Protein AF-A0A817D7S0-F1 (afdb_monomer_lite)

Secondary structure (DSSP, 8-state):
-HHHHHT-TTT--HHHHHHHHHHHHHHHTPPPPGGGTEEEEE-TTS-EEEEEPPHHHHHHHHHH-B-TTSSBTTHHHHHHHHHHHTS-SSTHHHHHHHHHHHHHHSTTS----HHHHHHHHHHHHHHHHHSTT-GGGS---HHHHHHHHHHHHHHHHHHHHHHHHHHHHHHHHHHHHHHHHHHHHHHHHHHHHHHHHHHT-

Sequence (201 aa):
MMIVARELPHLLSDDDLDQLNAEWRLYVNKTVPIEWYKHNSVGVNSQEIIKYHPVDYYWKYIFAMKNSSGGTKFLILSKLVKSILSLSHGNADVERGFSENASLVSDDRWSLTNTFINGILATKDAVKFYGSGKVHQVPICKGLLDSVKEAQSRYHADQEKMQRLLKEKEEAEAAAKLLKDKELLLIEKEQKLIDERSLTK

Structure (mmCIF, N/CA/C/O backbone):
data_AF-A0A817D7S0-F1
#
_entry.id   AF-A0A817D7S0-F1
#
loop_
_atom_site.group_PDB
_atom_site.id
_atom_site.type_symbol
_atom_site.label_atom_id
_atom_site.label_alt_id
_atom_site.label_comp_id
_atom_site.label_asym_id
_atom_site.label_entity_id
_atom_site.label_seq_id
_atom_site.pdbx_PDB_ins_code
_atom_site.Cartn_x
_atom_site.Cartn_y
_atom_site.Cartn_z
_atom_site.occupancy
_atom_site.B_iso_or_equiv
_atom_site.auth_seq_id
_atom_site.auth_comp_id
_atom_site.auth_asym_id
_atom_site.auth_atom_id
_atom_site.pdbx_PDB_model_num
ATOM 1 N N . MET A 1 1 ? 25.289 -3.227 -1.839 1.00 71.06 1 MET A N 1
ATOM 2 C CA . MET A 1 1 ? 24.181 -4.143 -2.188 1.00 71.06 1 MET A CA 1
ATOM 3 C C . MET A 1 1 ? 24.031 -5.271 -1.178 1.00 71.06 1 MET A C 1
ATOM 5 O O . MET A 1 1 ? 22.989 -5.323 -0.552 1.00 71.06 1 MET A O 1
ATOM 9 N N . MET A 1 2 ? 25.049 -6.115 -0.969 1.00 78.62 2 MET A N 1
ATOM 10 C CA . MET A 1 2 ? 24.957 -7.257 -0.040 1.00 78.62 2 MET A CA 1
ATOM 11 C C . MET A 1 2 ? 24.619 -6.874 1.408 1.00 78.62 2 MET A C 1
ATOM 13 O O . MET A 1 2 ? 23.874 -7.591 2.057 1.00 78.62 2 MET A O 1
ATOM 17 N N . ILE A 1 3 ? 25.117 -5.728 1.891 1.00 78.88 3 ILE A N 1
ATOM 18 C CA . ILE A 1 3 ? 24.765 -5.198 3.221 1.00 78.88 3 ILE A CA 1
ATOM 19 C C . ILE A 1 3 ? 23.255 -4.924 3.291 1.00 78.88 3 ILE A C 1
ATOM 21 O O . ILE A 1 3 ? 22.570 -5.509 4.110 1.00 78.88 3 ILE A O 1
ATOM 25 N N . VAL A 1 4 ? 22.719 -4.138 2.351 1.00 78.31 4 VAL A N 1
ATOM 26 C CA . VAL A 1 4 ? 21.277 -3.821 2.277 1.00 78.31 4 VAL A CA 1
ATOM 27 C C . VAL A 1 4 ? 20.410 -5.076 2.119 1.00 78.31 4 VAL A C 1
ATOM 29 O O . VAL A 1 4 ? 19.328 -5.147 2.683 1.00 78.31 4 VAL A O 1
ATOM 32 N N . ALA A 1 5 ? 20.882 -6.074 1.369 1.00 77.69 5 ALA A N 1
ATOM 33 C CA . ALA A 1 5 ? 20.174 -7.340 1.194 1.00 77.69 5 ALA A CA 1
ATOM 34 C C . ALA A 1 5 ? 20.068 -8.145 2.502 1.00 77.69 5 ALA A C 1
ATOM 36 O O . ALA A 1 5 ? 19.019 -8.720 2.771 1.00 77.69 5 ALA A O 1
ATOM 37 N N . ARG A 1 6 ? 21.125 -8.146 3.327 1.00 80.25 6 ARG A N 1
ATOM 38 C CA . ARG A 1 6 ? 21.146 -8.818 4.639 1.00 80.25 6 ARG A CA 1
ATOM 39 C C . ARG A 1 6 ? 20.242 -8.149 5.671 1.00 80.25 6 ARG A C 1
ATOM 41 O O . ARG A 1 6 ? 19.678 -8.839 6.508 1.00 80.25 6 ARG A O 1
ATOM 48 N N . GLU A 1 7 ? 20.054 -6.837 5.564 1.00 82.94 7 GLU A N 1
ATOM 49 C CA . GLU A 1 7 ? 19.109 -6.085 6.404 1.00 82.94 7 GLU A CA 1
ATOM 50 C C . GLU A 1 7 ? 17.632 -6.341 6.033 1.00 82.94 7 GLU A C 1
ATOM 52 O O . GLU A 1 7 ? 16.726 -5.832 6.690 1.00 82.94 7 GLU A O 1
ATOM 57 N N . LEU A 1 8 ? 17.358 -7.135 4.988 1.00 79.62 8 LEU A N 1
ATOM 58 C CA . LEU A 1 8 ? 16.009 -7.494 4.537 1.00 79.62 8 LEU A CA 1
ATOM 59 C C . LEU A 1 8 ? 15.795 -9.024 4.545 1.00 79.62 8 LEU A C 1
ATOM 61 O O . LEU A 1 8 ? 15.474 -9.605 3.502 1.00 79.62 8 LEU A O 1
ATOM 65 N N . PRO A 1 9 ? 15.905 -9.697 5.709 1.00 75.12 9 PRO A N 1
ATOM 66 C CA . PRO A 1 9 ? 15.852 -11.162 5.807 1.00 75.12 9 PRO A CA 1
ATOM 67 C C . PRO A 1 9 ? 14.481 -11.748 5.438 1.00 75.12 9 PRO A C 1
ATOM 69 O O . PRO A 1 9 ? 14.369 -12.899 5.035 1.00 75.12 9 PRO A O 1
ATOM 72 N N . HIS A 1 10 ? 13.413 -10.950 5.526 1.00 79.25 10 HIS A N 1
ATOM 73 C CA . HIS A 1 10 ? 12.075 -11.360 5.086 1.00 79.25 10 HIS A CA 1
ATOM 74 C C . HIS A 1 10 ? 11.924 -11.380 3.558 1.00 79.25 10 HIS A C 1
ATOM 76 O O . HIS A 1 10 ? 10.970 -11.956 3.034 1.00 79.25 10 HIS A O 1
ATOM 82 N N . LEU A 1 11 ? 12.833 -10.721 2.836 1.00 77.44 11 LEU A N 1
ATOM 83 C CA . LEU A 1 11 ? 12.773 -10.590 1.386 1.00 77.44 11 LEU A CA 1
ATOM 84 C C . LEU A 1 11 ? 13.676 -11.603 0.674 1.00 77.44 11 LEU A C 1
ATOM 86 O O . LEU A 1 11 ? 13.328 -12.034 -0.429 1.00 77.44 11 LEU A O 1
ATOM 90 N N . LEU A 1 12 ? 14.816 -11.957 1.268 1.00 83.62 12 LEU A N 1
ATOM 91 C CA . LEU A 1 12 ? 15.859 -12.780 0.658 1.00 83.62 12 LEU A CA 1
ATOM 92 C C . LEU A 1 12 ? 16.332 -13.845 1.650 1.00 83.62 12 LEU A C 1
ATOM 94 O O . LEU A 1 12 ? 16.664 -13.520 2.786 1.00 83.62 12 LEU A O 1
ATOM 98 N N . SER A 1 13 ? 16.363 -15.099 1.203 1.00 82.50 13 SER A N 1
ATOM 99 C CA . SER A 1 13 ? 16.992 -16.206 1.928 1.00 82.50 13 SER A CA 1
ATOM 100 C C . SER A 1 13 ? 18.517 -16.189 1.768 1.00 82.50 13 SER A C 1
ATOM 102 O O . SER A 1 13 ? 19.041 -15.494 0.897 1.00 82.50 13 SER A O 1
ATOM 104 N N . ASP A 1 14 ? 19.239 -16.972 2.574 1.00 78.25 14 ASP A N 1
ATOM 105 C CA . ASP A 1 14 ? 20.701 -17.080 2.450 1.00 78.25 14 ASP A CA 1
ATOM 106 C C . ASP A 1 14 ? 21.130 -17.617 1.071 1.00 78.25 14 ASP A C 1
ATOM 108 O O . ASP A 1 14 ? 22.078 -17.096 0.483 1.00 78.25 14 ASP A O 1
ATOM 112 N N . ASP A 1 15 ? 20.373 -18.555 0.492 1.00 79.94 15 ASP A N 1
ATOM 113 C CA . ASP A 1 15 ? 20.601 -19.052 -0.874 1.00 79.94 15 ASP A CA 1
ATOM 114 C C . ASP A 1 15 ? 20.396 -17.946 -1.932 1.00 79.94 15 ASP A C 1
ATOM 116 O O . ASP A 1 15 ? 21.123 -17.866 -2.929 1.00 79.94 15 ASP A O 1
ATOM 120 N N . ASP A 1 16 ? 19.451 -17.026 -1.698 1.00 85.56 16 ASP A N 1
ATOM 121 C CA . ASP A 1 16 ? 19.224 -15.878 -2.583 1.00 85.56 16 ASP A CA 1
ATOM 122 C C . ASP A 1 16 ? 20.398 -14.884 -2.548 1.00 85.56 16 ASP A C 1
ATOM 124 O O . ASP A 1 16 ? 20.626 -14.169 -3.528 1.00 85.56 16 ASP A O 1
ATOM 128 N N . LEU A 1 17 ? 21.160 -14.810 -1.449 1.00 84.94 17 LEU A N 1
ATOM 129 C CA . LEU A 1 17 ? 22.289 -13.883 -1.312 1.00 84.94 17 LEU A CA 1
ATOM 130 C C . LEU A 1 17 ? 23.451 -14.255 -2.241 1.00 84.94 17 LEU A C 1
ATOM 132 O O . LEU A 1 17 ? 24.052 -13.367 -2.859 1.00 84.94 17 LEU A O 1
ATOM 136 N N . ASP A 1 18 ? 23.748 -15.543 -2.390 1.00 85.94 18 ASP A N 1
ATOM 137 C CA . ASP A 1 18 ? 24.795 -16.010 -3.302 1.00 85.94 18 ASP A CA 1
ATOM 138 C C . ASP A 1 18 ? 24.409 -15.758 -4.761 1.00 85.94 18 ASP A C 1
ATOM 140 O O . ASP A 1 18 ? 25.205 -15.219 -5.546 1.00 85.94 18 ASP A O 1
ATOM 144 N N . GLN A 1 19 ? 23.151 -16.041 -5.110 1.00 87.94 19 GLN A N 1
ATOM 145 C CA . GLN A 1 19 ? 22.618 -15.731 -6.432 1.00 87.94 19 GLN A CA 1
ATOM 146 C C . GLN A 1 19 ? 22.608 -14.218 -6.701 1.00 87.94 19 GLN A C 1
ATOM 148 O O . GLN A 1 19 ? 23.000 -13.784 -7.787 1.00 87.94 19 GLN A O 1
ATOM 153 N N . LEU A 1 20 ? 22.234 -13.394 -5.718 1.00 89.94 20 LEU A N 1
ATOM 154 C CA . LEU A 1 20 ? 22.271 -11.936 -5.826 1.00 89.94 20 LEU A CA 1
ATOM 155 C C . LEU A 1 20 ? 23.689 -11.427 -6.093 1.00 89.94 20 LEU A C 1
ATOM 157 O O . LEU A 1 20 ? 23.873 -10.531 -6.914 1.00 89.94 20 LEU A O 1
ATOM 161 N N . ASN A 1 21 ? 24.698 -11.984 -5.425 1.00 89.25 21 ASN A N 1
ATOM 162 C CA . ASN A 1 21 ? 26.090 -11.586 -5.621 1.00 89.25 21 ASN A CA 1
ATOM 163 C C . ASN A 1 21 ? 26.566 -11.902 -7.051 1.00 89.25 21 ASN A C 1
ATOM 165 O O . ASN A 1 21 ? 27.221 -11.073 -7.692 1.00 89.25 21 ASN A O 1
ATOM 169 N N . ALA A 1 22 ? 26.189 -13.065 -7.589 1.00 88.75 22 ALA A N 1
ATOM 170 C CA . ALA A 1 22 ? 26.461 -13.427 -8.978 1.00 88.75 22 ALA A CA 1
ATOM 171 C C . ALA A 1 22 ? 25.741 -12.491 -9.968 1.00 88.75 22 ALA A C 1
ATOM 173 O O . ALA A 1 22 ? 26.371 -11.939 -10.876 1.00 88.75 22 ALA A O 1
ATOM 174 N N . GLU A 1 23 ? 24.442 -12.250 -9.765 1.00 90.94 23 GLU A N 1
ATOM 175 C CA . GLU A 1 23 ? 23.640 -11.329 -10.576 1.00 90.94 23 GLU A CA 1
ATOM 176 C C . GLU A 1 23 ? 24.197 -9.898 -10.536 1.00 90.94 23 GLU A C 1
ATOM 178 O O . GLU A 1 23 ? 24.291 -9.240 -11.574 1.00 90.94 23 GLU A O 1
ATOM 183 N N . TRP A 1 24 ? 24.633 -9.425 -9.367 1.00 90.38 24 TRP A N 1
ATOM 184 C CA . TRP A 1 24 ? 25.224 -8.101 -9.192 1.00 90.38 24 TRP A CA 1
ATOM 185 C C . TRP A 1 24 ? 26.520 -7.939 -9.982 1.00 90.38 24 TRP A C 1
ATOM 187 O O . TRP A 1 24 ? 26.688 -6.947 -10.687 1.00 90.38 24 TRP A O 1
ATOM 197 N N . ARG A 1 25 ? 27.420 -8.927 -9.937 1.00 89.94 25 ARG A N 1
ATOM 198 C CA . ARG A 1 25 ? 28.662 -8.904 -10.730 1.00 89.94 25 ARG A CA 1
ATOM 199 C C . ARG A 1 25 ? 28.374 -8.866 -12.229 1.00 89.94 25 ARG A C 1
ATOM 201 O O . ARG A 1 25 ? 29.030 -8.132 -12.964 1.00 89.94 25 ARG A O 1
ATOM 208 N N . LEU A 1 26 ? 27.376 -9.624 -12.683 1.00 89.75 26 LEU A N 1
ATOM 209 C CA . LEU A 1 26 ? 26.934 -9.596 -14.079 1.00 89.75 26 LEU A CA 1
ATOM 210 C C . LEU A 1 26 ? 26.328 -8.244 -14.464 1.00 89.75 26 LEU A C 1
ATOM 212 O O . LEU A 1 26 ? 26.516 -7.798 -15.593 1.00 89.75 26 LEU A O 1
ATOM 216 N N . TYR A 1 27 ? 25.603 -7.602 -13.552 1.00 89.69 27 TYR A N 1
ATOM 217 C CA . TYR A 1 27 ? 25.028 -6.280 -13.761 1.00 89.69 27 TYR A CA 1
ATOM 218 C C . TYR A 1 27 ? 26.100 -5.181 -13.815 1.00 89.69 27 TYR A C 1
ATOM 220 O O . TYR A 1 27 ? 26.071 -4.369 -14.731 1.00 89.69 27 TYR A O 1
ATOM 228 N N . VAL A 1 28 ? 27.076 -5.176 -12.900 1.00 88.50 28 VAL A N 1
ATOM 229 C CA . VAL A 1 28 ? 28.152 -4.163 -12.854 1.00 88.50 28 VAL A CA 1
ATOM 230 C C . VAL A 1 28 ? 28.990 -4.160 -14.132 1.00 88.50 28 VAL A C 1
ATOM 232 O O . VAL A 1 28 ? 29.385 -3.103 -14.610 1.00 88.50 28 VAL A O 1
ATOM 235 N N . ASN A 1 29 ? 29.214 -5.333 -14.721 1.00 85.75 29 ASN A N 1
ATOM 236 C CA . ASN A 1 29 ? 29.966 -5.462 -15.968 1.00 85.75 29 ASN A CA 1
ATOM 237 C C . ASN A 1 29 ? 29.143 -5.132 -17.226 1.00 85.75 29 ASN A C 1
ATOM 239 O O . ASN A 1 29 ? 29.634 -5.303 -18.342 1.00 85.75 29 ASN A O 1
ATOM 243 N N . LYS A 1 30 ? 27.886 -4.688 -17.092 1.00 85.25 30 LYS A N 1
ATOM 244 C CA . LYS A 1 30 ? 27.082 -4.275 -18.243 1.00 85.25 30 LYS A CA 1
ATOM 245 C C . LYS A 1 30 ? 27.334 -2.825 -18.609 1.00 85.25 30 LYS A C 1
ATOM 247 O O . LYS A 1 30 ? 27.191 -1.918 -17.798 1.00 85.25 30 LYS A O 1
ATOM 252 N N . THR A 1 31 ? 27.550 -2.610 -19.899 1.00 85.88 31 THR A N 1
ATOM 253 C CA . THR A 1 31 ? 27.419 -1.289 -20.503 1.00 85.88 31 THR A CA 1
ATOM 254 C C . THR A 1 31 ? 25.945 -0.901 -20.547 1.00 85.88 31 THR A C 1
ATOM 256 O O . THR A 1 31 ? 25.121 -1.605 -21.136 1.00 85.88 31 THR A O 1
ATOM 259 N N . VAL A 1 32 ? 25.619 0.217 -19.907 1.00 83.81 32 VAL A N 1
ATOM 260 C CA . VAL A 1 32 ? 24.275 0.794 -19.904 1.00 83.81 32 VAL A CA 1
ATOM 261 C C . VAL A 1 32 ? 24.126 1.729 -21.109 1.00 83.81 32 VAL A C 1
ATOM 263 O O . VAL A 1 32 ? 24.915 2.667 -21.233 1.00 83.81 32 VAL A O 1
ATOM 266 N N . PRO A 1 33 ? 23.130 1.519 -21.989 1.00 88.50 33 PRO A N 1
ATOM 267 C CA . PRO A 1 33 ? 22.843 2.451 -23.075 1.00 88.50 33 PRO A CA 1
ATOM 268 C C . PRO A 1 33 ? 22.435 3.834 -22.553 1.00 88.50 33 PRO A C 1
ATOM 270 O O . PRO A 1 33 ? 21.622 3.938 -21.634 1.00 88.50 33 PRO A O 1
ATOM 273 N N . ILE A 1 34 ? 22.962 4.893 -23.175 1.00 86.00 34 ILE A N 1
ATOM 274 C CA . ILE A 1 34 ? 22.703 6.292 -22.784 1.00 86.00 34 ILE A CA 1
ATOM 275 C C . ILE A 1 34 ? 21.202 6.624 -22.845 1.00 86.00 34 ILE A C 1
ATOM 277 O O . ILE A 1 34 ? 20.669 7.259 -21.935 1.00 86.00 34 ILE A O 1
ATOM 281 N N . GLU A 1 35 ? 20.508 6.091 -23.851 1.00 87.12 35 GLU A N 1
ATOM 282 C CA . GLU A 1 35 ? 19.065 6.266 -24.084 1.00 87.12 35 GLU A CA 1
ATOM 283 C C . GLU A 1 35 ? 18.173 5.753 -22.941 1.00 87.12 35 GLU A C 1
ATOM 285 O O . GLU A 1 35 ? 16.985 6.059 -22.876 1.00 87.12 35 GLU A O 1
ATOM 290 N N . TRP A 1 36 ? 18.700 4.929 -22.030 1.00 87.25 36 TRP A N 1
ATOM 291 C CA . TRP A 1 36 ? 17.894 4.391 -20.929 1.00 87.25 36 TRP A CA 1
ATOM 292 C C . TRP A 1 36 ? 17.731 5.368 -19.774 1.00 87.25 36 TRP A C 1
ATOM 294 O O . TRP A 1 36 ? 16.836 5.191 -18.950 1.00 87.25 36 TRP A O 1
ATOM 304 N N . TYR A 1 37 ? 18.593 6.379 -19.694 1.00 85.94 37 TYR A N 1
ATOM 305 C CA . TYR A 1 37 ? 18.597 7.333 -18.589 1.00 85.94 37 TYR A CA 1
ATOM 306 C C . TYR A 1 37 ? 18.678 8.791 -19.041 1.00 85.94 37 TYR A C 1
ATOM 308 O O . TYR A 1 37 ? 18.456 9.672 -18.214 1.00 85.94 37 TYR A O 1
ATOM 316 N N . LYS A 1 38 ? 18.941 9.068 -20.323 1.00 90.19 38 LYS A N 1
ATOM 317 C CA . LYS A 1 38 ? 18.946 10.413 -20.907 1.00 90.19 38 LYS A CA 1
ATOM 318 C C . LYS A 1 38 ? 18.091 10.455 -22.165 1.00 90.19 38 LYS A C 1
ATOM 320 O O . LYS A 1 38 ? 18.108 9.513 -22.945 1.00 90.19 38 LYS A O 1
ATOM 325 N N . HIS A 1 39 ? 17.407 11.574 -22.367 1.00 86.75 39 HIS A N 1
ATOM 326 C CA . HIS A 1 39 ? 16.744 11.895 -23.622 1.00 86.75 39 HIS A CA 1
ATOM 327 C C . HIS A 1 39 ? 16.866 13.387 -23.934 1.00 86.75 39 HIS A C 1
ATOM 329 O O . HIS A 1 39 ? 16.906 14.233 -23.033 1.00 86.75 39 HIS A O 1
ATOM 335 N N . ASN A 1 40 ? 16.889 13.712 -25.223 1.00 86.12 40 ASN A N 1
ATOM 336 C CA . ASN A 1 40 ? 16.861 15.097 -25.670 1.00 86.12 40 ASN A CA 1
ATOM 337 C C . ASN A 1 40 ? 15.423 15.624 -25.614 1.00 86.12 40 ASN A C 1
ATOM 339 O O . ASN A 1 40 ? 14.455 14.914 -25.901 1.00 86.12 40 ASN A O 1
ATOM 343 N N . SER A 1 41 ? 15.273 16.879 -25.210 1.00 80.00 41 SER A N 1
ATOM 344 C CA . SER A 1 41 ? 14.003 17.597 -25.221 1.00 80.00 41 SER A CA 1
ATOM 345 C C . SER A 1 41 ? 14.202 18.986 -25.809 1.00 80.00 41 SER A C 1
ATOM 347 O O . SER A 1 41 ? 15.252 19.592 -25.616 1.00 80.00 41 SER A O 1
ATOM 349 N N . VAL A 1 42 ? 13.207 19.490 -26.533 1.00 79.38 42 VAL A N 1
ATOM 350 C CA . VAL A 1 42 ? 13.284 20.818 -27.150 1.00 79.38 42 VAL A CA 1
ATOM 351 C C . VAL A 1 42 ? 12.741 21.850 -26.164 1.00 79.38 42 VAL A C 1
ATOM 353 O O . VAL A 1 42 ? 11.604 21.743 -25.701 1.00 79.38 42 VAL A O 1
ATOM 356 N N . GLY A 1 43 ? 13.577 22.821 -25.799 1.00 76.06 43 GLY A N 1
ATOM 357 C CA . GLY A 1 43 ? 13.191 23.963 -24.977 1.00 76.06 43 GLY A CA 1
ATOM 358 C C . GLY A 1 43 ? 12.385 25.006 -25.754 1.00 76.06 43 GLY A C 1
ATOM 359 O O . GLY A 1 43 ? 12.295 24.964 -26.977 1.00 76.06 43 GLY A O 1
ATOM 360 N N . VAL A 1 44 ? 11.850 25.996 -25.035 1.00 75.19 44 VAL A N 1
ATOM 361 C CA . VAL A 1 44 ? 11.005 27.078 -25.588 1.00 75.19 44 VAL A CA 1
ATOM 362 C C . VAL A 1 44 ? 11.694 27.858 -26.725 1.00 75.19 44 VAL A C 1
ATOM 364 O O . VAL A 1 44 ? 11.020 28.359 -27.616 1.00 75.19 44 VAL A O 1
ATOM 367 N N . ASN A 1 45 ? 13.033 27.884 -26.748 1.00 77.75 45 ASN A N 1
ATOM 368 C CA . ASN A 1 45 ? 13.843 28.584 -27.755 1.00 77.75 45 ASN A CA 1
ATOM 369 C C . ASN A 1 45 ? 14.498 27.642 -28.786 1.00 77.75 45 ASN A C 1
ATOM 371 O O . ASN A 1 45 ? 15.565 27.960 -29.308 1.00 77.75 45 ASN A O 1
ATOM 375 N N . SER A 1 46 ? 13.938 26.451 -29.023 1.00 76.81 46 SER A N 1
ATOM 376 C CA . SER A 1 46 ? 14.531 25.418 -29.896 1.00 76.81 46 SER A CA 1
ATOM 377 C C . SER A 1 46 ? 15.933 24.948 -29.477 1.00 76.81 46 SER A C 1
ATOM 379 O O . SER A 1 46 ? 16.657 24.350 -30.268 1.00 76.81 46 SER A O 1
ATOM 381 N N . GLN A 1 47 ? 16.325 25.199 -28.226 1.00 79.00 47 GLN A N 1
ATOM 382 C CA . GLN A 1 47 ? 17.559 24.674 -27.648 1.00 79.00 47 GLN A CA 1
ATOM 383 C C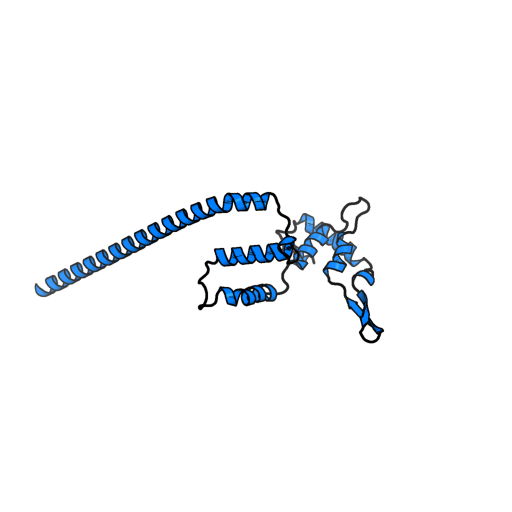 . GLN A 1 47 ? 17.352 23.225 -27.208 1.00 79.00 47 GLN A C 1
ATOM 385 O O . GLN A 1 47 ? 16.343 22.906 -26.572 1.00 79.00 47 GLN A O 1
ATOM 390 N N . GLU A 1 48 ? 18.315 22.359 -27.515 1.00 78.31 48 GLU A N 1
ATOM 391 C CA . GLU A 1 48 ? 18.334 20.997 -26.991 1.00 78.31 48 GLU A CA 1
ATOM 392 C C . GLU A 1 48 ? 18.657 21.018 -25.494 1.00 78.31 48 GLU A C 1
ATOM 394 O O . GLU A 1 48 ? 19.723 21.454 -25.061 1.00 78.31 48 GLU A O 1
ATOM 399 N N . ILE A 1 49 ? 17.711 20.540 -24.693 1.00 84.56 49 ILE A N 1
ATOM 400 C CA . ILE A 1 49 ? 17.845 20.363 -23.252 1.00 84.56 49 ILE A CA 1
ATOM 401 C C . ILE A 1 49 ? 17.923 18.866 -22.977 1.00 84.56 49 ILE A C 1
ATOM 403 O O . ILE A 1 49 ? 16.984 18.119 -23.275 1.00 84.56 49 ILE A O 1
ATOM 407 N N . ILE A 1 50 ? 19.020 18.437 -22.356 1.00 85.94 50 ILE A N 1
ATOM 408 C CA . ILE A 1 50 ? 19.184 17.063 -21.881 1.00 85.94 50 ILE A CA 1
ATOM 409 C C . ILE A 1 50 ? 18.297 16.872 -20.652 1.00 85.94 50 ILE A C 1
ATOM 411 O O . ILE A 1 50 ? 18.456 17.562 -19.642 1.00 85.94 50 ILE A O 1
ATOM 415 N N . LYS A 1 51 ? 17.383 15.908 -20.723 1.00 88.62 51 LYS A N 1
ATOM 416 C CA . LYS A 1 51 ? 16.564 15.467 -19.594 1.00 88.62 51 LYS A CA 1
ATOM 417 C C . LYS A 1 51 ? 16.895 14.032 -19.227 1.00 88.62 51 LYS A C 1
ATOM 419 O O . LYS A 1 51 ? 17.380 13.256 -20.048 1.00 88.62 51 LYS A O 1
ATOM 424 N N . TYR A 1 52 ? 16.642 13.698 -17.968 1.00 89.44 52 TYR A N 1
ATOM 425 C CA . TYR A 1 52 ? 16.857 12.360 -17.442 1.00 89.44 52 TYR A CA 1
ATOM 426 C C . TYR A 1 52 ? 15.531 11.630 -17.322 1.00 89.44 52 TYR A C 1
ATOM 428 O O . TYR A 1 52 ? 14.522 12.217 -16.923 1.00 89.44 52 TYR A O 1
ATOM 436 N N . HIS A 1 53 ? 15.546 10.345 -17.653 1.00 88.25 53 HIS A N 1
ATOM 437 C CA . HIS A 1 53 ? 14.394 9.504 -17.390 1.00 88.25 53 HIS A CA 1
ATOM 438 C C . HIS A 1 53 ? 14.249 9.232 -15.885 1.00 88.25 53 HIS A C 1
ATOM 440 O O . HIS A 1 53 ? 15.255 9.148 -15.172 1.00 88.25 53 HIS A O 1
ATOM 446 N N . PRO A 1 54 ? 13.009 9.055 -15.401 1.00 87.31 54 PRO A N 1
ATOM 447 C CA . PRO A 1 54 ? 12.746 8.499 -14.081 1.00 87.31 54 PRO A CA 1
ATOM 448 C C . PRO A 1 54 ? 13.506 7.184 -13.837 1.00 87.31 54 PRO A C 1
ATOM 450 O O . PRO A 1 54 ? 13.741 6.399 -14.759 1.00 87.31 54 PRO A O 1
ATOM 453 N N . VAL A 1 55 ? 13.905 6.933 -12.587 1.00 88.44 55 VAL A N 1
ATOM 454 C CA . VAL A 1 55 ? 14.749 5.776 -12.225 1.00 88.44 55 VAL A CA 1
ATOM 455 C C . VAL A 1 55 ? 14.085 4.429 -12.549 1.00 88.44 55 VAL A C 1
ATOM 457 O O . VAL A 1 55 ? 14.756 3.477 -12.946 1.00 88.44 55 VAL A O 1
ATOM 460 N N . ASP A 1 56 ? 12.762 4.351 -12.448 1.00 87.31 56 ASP A N 1
ATOM 461 C CA . ASP A 1 56 ? 11.947 3.186 -12.796 1.00 87.31 56 ASP A CA 1
ATOM 462 C C . ASP A 1 56 ? 11.960 2.886 -14.301 1.00 87.31 56 ASP A C 1
ATOM 464 O O . ASP A 1 56 ? 11.958 1.716 -14.693 1.00 87.31 56 ASP A O 1
ATOM 468 N N . TYR A 1 57 ? 12.063 3.912 -15.151 1.00 89.25 57 TYR A N 1
ATOM 469 C CA . TYR A 1 57 ? 12.189 3.743 -16.599 1.00 89.25 57 TYR A CA 1
ATOM 470 C C . TYR A 1 57 ? 13.478 3.003 -16.972 1.00 89.25 57 TYR A C 1
ATOM 472 O O . TYR A 1 57 ? 13.445 2.074 -17.778 1.00 89.25 57 TYR A O 1
ATOM 480 N N . TYR A 1 58 ? 14.597 3.354 -16.337 1.00 90.38 58 TYR A N 1
ATOM 481 C CA . TYR A 1 58 ? 15.864 2.642 -16.502 1.00 90.38 58 TYR A CA 1
ATOM 482 C C . TYR A 1 58 ? 15.739 1.173 -16.064 1.00 90.38 58 TYR A C 1
ATOM 484 O O . TYR A 1 58 ? 16.051 0.246 -16.820 1.00 90.38 58 TYR A O 1
ATOM 492 N N . TRP A 1 59 ? 15.229 0.943 -14.851 1.00 91.19 59 TRP A N 1
ATOM 493 C CA . TRP A 1 59 ? 15.137 -0.400 -14.279 1.00 91.19 59 TRP A CA 1
ATOM 494 C C . TRP A 1 59 ? 14.144 -1.306 -15.004 1.00 91.19 59 TRP A C 1
ATOM 496 O O . TRP A 1 59 ? 14.360 -2.517 -15.049 1.00 91.19 59 TRP A O 1
ATOM 506 N N . LYS A 1 60 ? 13.119 -0.748 -15.658 1.00 90.94 60 LYS A N 1
ATOM 507 C CA . LYS A 1 60 ? 12.200 -1.492 -16.530 1.00 90.94 60 LYS A CA 1
ATOM 508 C C . LYS A 1 60 ? 12.945 -2.331 -17.571 1.00 90.94 60 LYS A C 1
ATOM 510 O O . LYS A 1 60 ? 12.592 -3.493 -17.771 1.00 90.94 60 LYS A O 1
ATOM 515 N N . TYR A 1 61 ? 13.983 -1.784 -18.205 1.00 90.38 61 TYR A N 1
ATOM 516 C CA . TYR A 1 61 ? 14.767 -2.514 -19.208 1.00 90.38 61 TYR A CA 1
ATOM 517 C C . TYR A 1 61 ? 15.578 -3.651 -18.591 1.00 90.38 61 TYR A C 1
ATOM 519 O O . TYR A 1 61 ? 15.631 -4.747 -19.148 1.00 90.38 61 TYR A O 1
ATOM 527 N N . ILE A 1 62 ? 16.160 -3.419 -17.414 1.00 89.88 62 ILE A N 1
ATOM 528 C CA . ILE A 1 62 ? 16.903 -4.440 -16.668 1.00 89.88 62 ILE A CA 1
ATOM 529 C C . ILE A 1 62 ? 15.970 -5.578 -16.234 1.00 89.88 62 ILE A C 1
ATOM 531 O O . ILE A 1 62 ? 16.307 -6.748 -16.416 1.00 89.88 62 ILE A O 1
ATOM 535 N N . PHE A 1 63 ? 14.774 -5.250 -15.738 1.00 90.88 63 PHE A N 1
ATOM 536 C CA . PHE A 1 63 ? 13.768 -6.224 -15.304 1.00 90.88 63 PHE A CA 1
ATOM 537 C C . PHE A 1 63 ? 13.223 -7.071 -16.459 1.00 90.88 63 PHE A C 1
ATOM 539 O O . PHE A 1 63 ? 12.861 -8.230 -16.256 1.00 90.88 63 PHE A O 1
ATOM 546 N N . ALA A 1 64 ? 13.161 -6.509 -17.667 1.00 90.44 64 ALA A N 1
ATOM 547 C CA . ALA A 1 64 ? 12.674 -7.203 -18.854 1.00 90.44 64 ALA A CA 1
ATOM 548 C C . ALA A 1 64 ? 13.707 -8.161 -19.475 1.00 90.44 64 ALA A C 1
ATOM 550 O O . ALA A 1 64 ? 13.345 -8.978 -20.323 1.00 90.44 64 ALA A O 1
ATOM 551 N N . MET A 1 65 ? 14.982 -8.093 -19.071 1.00 89.31 65 MET A N 1
ATOM 552 C CA . MET A 1 65 ? 16.027 -8.927 -19.662 1.00 89.31 65 MET A CA 1
ATOM 553 C C . MET A 1 65 ? 15.787 -10.412 -19.420 1.00 89.31 65 MET A C 1
ATOM 555 O O . MET A 1 65 ? 15.526 -10.851 -18.296 1.00 89.31 65 MET A O 1
ATOM 559 N N . LYS A 1 66 ? 15.983 -11.198 -20.478 1.00 91.19 66 LYS A N 1
ATOM 560 C CA . LYS A 1 66 ? 15.912 -12.655 -20.431 1.00 91.19 66 LYS A CA 1
ATOM 561 C C . LYS A 1 66 ? 17.298 -13.293 -20.501 1.00 91.19 66 LYS A C 1
ATOM 563 O O . LYS A 1 66 ? 18.234 -12.727 -21.071 1.00 91.19 66 LYS A O 1
ATOM 568 N N . ASN A 1 67 ? 17.446 -14.439 -19.849 1.00 87.38 67 ASN A N 1
ATOM 569 C CA . ASN A 1 67 ? 18.601 -15.315 -19.997 1.00 87.38 67 ASN A CA 1
ATOM 570 C C . ASN A 1 67 ? 18.440 -16.190 -21.254 1.00 87.38 67 ASN A C 1
ATOM 572 O O . ASN A 1 67 ? 17.399 -16.166 -21.911 1.00 87.38 67 ASN A O 1
ATOM 576 N N . SER A 1 68 ? 19.469 -16.972 -21.581 1.00 85.00 68 SER A N 1
ATOM 577 C CA . SER A 1 68 ? 19.463 -17.867 -22.746 1.00 85.00 68 SER A CA 1
ATOM 578 C C . SER A 1 68 ? 18.343 -18.917 -22.706 1.00 85.00 68 SER A C 1
ATOM 580 O O . SER A 1 68 ? 17.963 -19.440 -23.745 1.00 85.00 68 SER A O 1
ATOM 582 N N . SER A 1 69 ? 17.792 -19.191 -21.522 1.00 83.38 69 SER A N 1
ATOM 583 C CA . SER A 1 69 ? 16.695 -20.137 -21.293 1.00 83.38 69 SER A CA 1
ATOM 584 C C . SER A 1 69 ? 15.307 -19.473 -21.285 1.00 83.38 69 SER A C 1
ATOM 586 O O . SER A 1 69 ? 14.323 -20.126 -20.956 1.00 83.38 69 SER A O 1
ATOM 588 N N . GLY A 1 70 ? 15.200 -18.170 -21.584 1.00 82.19 70 GLY A N 1
ATOM 589 C CA . GLY A 1 70 ? 13.935 -17.417 -21.580 1.00 82.19 70 GLY A CA 1
ATOM 590 C C . GLY A 1 70 ? 13.432 -16.966 -20.197 1.00 82.19 70 GLY A C 1
ATOM 591 O O . GLY A 1 70 ? 12.435 -16.244 -20.101 1.00 82.19 70 GLY A O 1
ATOM 592 N N . GLY A 1 71 ? 14.130 -17.328 -19.118 1.00 85.44 71 GLY A N 1
ATOM 593 C CA . GLY A 1 71 ? 13.872 -16.860 -17.754 1.00 85.44 71 GLY A CA 1
ATOM 594 C C . GLY A 1 71 ? 14.370 -15.432 -17.519 1.00 85.44 71 GLY A C 1
ATOM 595 O O . GLY A 1 71 ? 15.167 -14.905 -18.291 1.00 85.44 71 GLY A O 1
ATOM 596 N N . THR A 1 72 ? 13.902 -14.770 -16.460 1.00 88.19 72 THR A N 1
ATOM 597 C CA . THR A 1 72 ? 14.372 -13.418 -16.098 1.00 88.19 72 THR A CA 1
ATOM 598 C C . THR A 1 72 ? 15.853 -13.455 -15.721 1.00 88.19 72 THR A C 1
ATOM 600 O O . THR A 1 72 ? 16.254 -14.236 -14.865 1.00 88.19 72 THR A O 1
ATOM 603 N N . LYS A 1 73 ? 16.672 -12.613 -16.361 1.00 88.62 73 LYS A N 1
ATOM 604 C CA . LYS A 1 73 ? 18.138 -12.629 -16.220 1.00 88.62 73 LYS A CA 1
ATOM 605 C C . LYS A 1 73 ? 18.632 -12.185 -14.842 1.00 88.62 73 LYS A C 1
ATOM 607 O O . LYS A 1 73 ? 19.677 -12.644 -14.402 1.00 88.62 73 LYS A O 1
ATOM 612 N N . PHE A 1 74 ? 17.899 -11.273 -14.214 1.00 91.12 74 PHE A N 1
ATOM 613 C CA . PHE A 1 74 ? 18.239 -10.653 -12.935 1.00 91.12 74 PHE A CA 1
ATOM 614 C C . PHE A 1 74 ? 17.077 -10.833 -11.965 1.00 91.12 74 PHE A C 1
ATOM 616 O O . PHE A 1 74 ? 16.369 -9.874 -11.667 1.00 91.12 74 PHE A O 1
ATOM 623 N N . LEU A 1 75 ? 16.774 -12.068 -11.577 1.00 90.19 75 LEU A N 1
ATOM 624 C CA . LEU A 1 75 ? 15.558 -12.362 -10.824 1.00 90.19 75 LEU A CA 1
ATOM 625 C C . LEU A 1 75 ? 15.626 -11.769 -9.413 1.00 90.19 75 LEU A C 1
ATOM 627 O O . LEU A 1 75 ? 14.748 -10.992 -9.021 1.00 90.19 75 LEU A O 1
ATOM 631 N N . ILE A 1 76 ? 16.684 -12.109 -8.679 1.00 91.12 76 ILE A N 1
ATOM 632 C CA . ILE A 1 76 ? 16.851 -11.727 -7.275 1.00 91.12 76 ILE A CA 1
ATOM 633 C C . ILE A 1 76 ? 17.183 -10.241 -7.170 1.00 91.12 76 ILE A C 1
ATOM 635 O O . ILE A 1 76 ? 16.590 -9.514 -6.369 1.00 91.12 76 ILE A O 1
ATOM 639 N N . LEU A 1 77 ? 18.042 -9.750 -8.062 1.00 90.38 77 LEU A N 1
ATOM 640 C CA . LEU A 1 77 ? 18.364 -8.335 -8.175 1.00 90.38 77 LEU A CA 1
ATOM 641 C C . LEU A 1 77 ? 17.114 -7.493 -8.469 1.00 90.38 77 LEU A C 1
ATOM 643 O O . LEU A 1 77 ? 16.916 -6.454 -7.841 1.00 90.38 77 LEU A O 1
ATOM 647 N N . SER A 1 78 ? 16.230 -7.948 -9.366 1.00 90.88 78 SER A N 1
ATOM 648 C CA . SER A 1 78 ? 14.976 -7.232 -9.645 1.00 90.88 78 SER A CA 1
ATOM 649 C C . SER A 1 78 ? 14.069 -7.162 -8.422 1.00 90.88 78 SER A C 1
ATOM 651 O O . SER A 1 78 ? 13.454 -6.125 -8.179 1.00 90.88 78 SER A O 1
ATOM 653 N N . LYS A 1 79 ? 13.970 -8.249 -7.648 1.00 89.62 79 LYS A N 1
ATOM 654 C CA . LYS A 1 79 ? 13.165 -8.300 -6.419 1.00 89.62 79 LYS A CA 1
ATOM 655 C C . LYS A 1 79 ? 13.685 -7.305 -5.380 1.00 89.62 79 LYS A C 1
ATOM 657 O O . LYS A 1 79 ? 12.900 -6.525 -4.837 1.00 89.62 79 LYS A O 1
ATOM 662 N N . LEU A 1 80 ? 14.999 -7.283 -5.159 1.00 89.62 80 LEU A N 1
ATOM 663 C CA . LEU A 1 80 ? 15.636 -6.363 -4.219 1.00 89.62 80 LEU A CA 1
ATOM 664 C C . LEU A 1 80 ? 15.437 -4.904 -4.638 1.00 89.62 80 LEU A C 1
ATOM 666 O O . LEU A 1 80 ? 14.979 -4.090 -3.842 1.00 89.62 80 LEU A O 1
ATOM 670 N N . VAL A 1 81 ? 15.729 -4.570 -5.896 1.00 90.06 81 VAL A N 1
ATOM 671 C CA . VAL A 1 81 ? 15.641 -3.188 -6.384 1.00 90.06 81 VAL A CA 1
ATOM 672 C C . VAL A 1 81 ? 14.207 -2.673 -6.363 1.00 90.06 81 VAL A C 1
ATOM 674 O O . VAL A 1 81 ? 13.989 -1.549 -5.926 1.00 90.06 81 VAL A O 1
ATOM 677 N N . LYS A 1 82 ? 13.217 -3.477 -6.772 1.00 89.81 82 LYS A N 1
ATOM 678 C CA . LYS A 1 82 ? 11.799 -3.087 -6.667 1.00 89.81 82 LYS A CA 1
ATOM 679 C C . LYS A 1 82 ? 11.404 -2.777 -5.229 1.00 89.81 82 LYS A C 1
ATOM 681 O O . LYS A 1 82 ? 10.707 -1.799 -4.998 1.00 89.81 82 LYS A O 1
ATOM 686 N N . SER A 1 83 ? 11.883 -3.580 -4.283 1.00 87.31 83 SER A N 1
ATOM 687 C CA . SER A 1 83 ? 11.594 -3.382 -2.864 1.00 87.31 83 SER A CA 1
ATOM 688 C C . SER A 1 83 ? 12.229 -2.090 -2.353 1.00 87.31 83 SER A C 1
ATOM 690 O O . SER A 1 83 ? 11.544 -1.278 -1.744 1.00 87.31 83 SER A O 1
ATOM 692 N N . ILE A 1 84 ? 13.495 -1.835 -2.693 1.00 87.25 84 ILE A N 1
ATOM 693 C CA . ILE A 1 84 ? 14.188 -0.592 -2.324 1.00 87.25 84 ILE A CA 1
ATOM 694 C C . ILE A 1 84 ? 13.501 0.634 -2.941 1.00 87.25 84 ILE A C 1
ATOM 696 O O . ILE A 1 84 ? 13.275 1.610 -2.240 1.00 87.25 84 ILE A O 1
ATOM 700 N N . LEU A 1 85 ? 13.138 0.587 -4.226 1.00 85.75 85 LEU A N 1
ATOM 701 C CA . LEU A 1 85 ? 12.461 1.698 -4.911 1.00 85.75 85 LEU A CA 1
ATOM 702 C C . LEU A 1 85 ? 11.013 1.907 -4.442 1.00 85.75 85 LEU A C 1
ATOM 704 O O . LEU A 1 85 ? 10.440 2.957 -4.710 1.00 85.75 85 LEU A O 1
ATOM 708 N N . SER A 1 86 ? 10.418 0.921 -3.766 1.00 83.31 86 SER A N 1
ATOM 709 C CA . SER A 1 86 ? 9.107 1.062 -3.126 1.00 83.31 86 SER A CA 1
ATOM 710 C C . SER A 1 86 ? 9.174 1.658 -1.718 1.00 83.31 86 SER A C 1
ATOM 712 O O . SER A 1 86 ? 8.135 2.001 -1.158 1.00 83.31 86 SER A O 1
ATOM 714 N N . LEU A 1 87 ? 10.373 1.789 -1.138 1.00 81.44 87 LEU A N 1
ATOM 715 C CA . LEU A 1 87 ? 10.538 2.471 0.139 1.00 81.44 87 LEU A CA 1
ATOM 716 C C . LEU A 1 87 ? 10.347 3.972 -0.071 1.00 81.44 87 LEU A C 1
ATOM 718 O O . LEU A 1 87 ? 10.996 4.577 -0.923 1.00 81.44 87 LEU A O 1
ATOM 722 N N . SER A 1 88 ? 9.474 4.574 0.735 1.00 73.00 88 SER A N 1
ATOM 723 C CA . SER A 1 88 ? 9.294 6.023 0.729 1.00 73.00 88 SER A CA 1
ATOM 724 C C . SER A 1 88 ? 10.619 6.715 1.057 1.00 73.00 88 SER A C 1
ATOM 726 O O . SER A 1 88 ? 11.249 6.413 2.071 1.00 73.00 88 SER A O 1
ATOM 728 N N . HIS A 1 89 ? 11.039 7.663 0.217 1.00 70.94 89 HIS A N 1
ATOM 729 C CA . HIS A 1 89 ? 12.285 8.416 0.402 1.00 70.94 89 HIS A CA 1
ATOM 730 C C . HIS A 1 89 ? 12.200 9.481 1.515 1.00 70.94 89 HIS A C 1
ATOM 732 O O . HIS A 1 89 ? 13.181 10.176 1.778 1.00 70.94 89 HIS A O 1
ATOM 738 N N . GLY A 1 90 ? 11.054 9.603 2.190 1.00 68.94 90 GLY A N 1
ATOM 739 C CA . GLY A 1 90 ? 10.862 10.460 3.356 1.00 68.94 90 GLY A CA 1
ATOM 740 C C . GLY A 1 90 ? 9.423 10.430 3.872 1.00 68.94 90 GLY A C 1
ATOM 741 O O . GLY A 1 90 ? 8.551 9.780 3.299 1.00 68.94 90 GLY A O 1
ATOM 742 N N . ASN A 1 91 ? 9.156 11.172 4.945 1.00 71.12 91 ASN A N 1
ATOM 743 C CA . ASN A 1 91 ? 7.802 11.294 5.493 1.00 71.12 91 ASN A CA 1
ATOM 744 C C . ASN A 1 91 ? 6.921 12.273 4.706 1.00 71.12 91 ASN A C 1
ATOM 746 O O . ASN A 1 91 ? 5.734 12.355 4.985 1.00 71.12 91 ASN A O 1
ATOM 750 N N . ALA A 1 92 ? 7.463 12.980 3.710 1.00 72.56 92 ALA A N 1
ATOM 751 C CA . ALA A 1 92 ? 6.757 14.035 2.983 1.00 72.56 92 ALA A CA 1
ATOM 752 C C . ALA A 1 92 ? 5.436 13.571 2.342 1.00 72.56 92 ALA A C 1
ATOM 754 O O . ALA A 1 92 ? 4.458 14.313 2.360 1.00 72.56 92 ALA A O 1
ATOM 755 N N . ASP A 1 93 ? 5.370 12.345 1.815 1.00 66.38 93 ASP A N 1
ATOM 756 C CA . ASP A 1 93 ? 4.125 11.803 1.254 1.00 66.38 93 ASP A CA 1
ATOM 757 C C . ASP A 1 93 ? 3.077 11.515 2.343 1.00 66.38 93 ASP A C 1
ATOM 759 O O . ASP A 1 93 ? 1.887 11.773 2.154 1.00 66.38 93 ASP A O 1
ATOM 763 N N . VAL A 1 94 ? 3.522 11.050 3.514 1.00 68.12 94 VAL A N 1
ATOM 764 C CA . VAL A 1 94 ? 2.666 10.827 4.689 1.00 68.12 94 VAL A CA 1
ATOM 765 C C . VAL A 1 94 ? 2.194 12.167 5.266 1.00 68.12 94 VAL A C 1
ATOM 767 O O . VAL A 1 94 ? 1.009 12.347 5.537 1.00 68.12 94 VAL A O 1
ATOM 770 N N . GLU A 1 95 ? 3.096 13.140 5.379 1.00 73.44 95 GLU A N 1
ATOM 771 C CA . GLU A 1 95 ? 2.816 14.504 5.836 1.00 73.44 95 GLU A CA 1
ATOM 772 C C . GLU A 1 95 ? 1.876 15.246 4.885 1.00 73.44 95 GLU A C 1
ATOM 774 O O . GLU A 1 95 ? 0.973 15.954 5.331 1.00 73.44 95 GLU A O 1
ATOM 779 N N . ARG A 1 96 ? 2.008 15.031 3.572 1.00 74.19 96 ARG A N 1
ATOM 780 C CA . ARG A 1 96 ? 1.045 15.521 2.585 1.00 74.19 96 ARG A CA 1
ATOM 781 C C . ARG A 1 96 ? -0.337 14.915 2.819 1.00 74.19 96 ARG A C 1
ATOM 783 O O . ARG A 1 96 ? -1.321 15.649 2.791 1.00 74.19 96 ARG A O 1
ATOM 790 N N . GLY A 1 97 ? -0.412 13.614 3.106 1.00 68.56 97 GLY A N 1
ATOM 791 C CA . GLY A 1 97 ? -1.653 12.951 3.510 1.00 68.56 97 GLY A CA 1
ATOM 792 C C . GLY A 1 97 ? -2.271 13.583 4.762 1.00 68.56 97 GLY A C 1
ATOM 793 O O . GLY A 1 97 ? -3.468 13.860 4.785 1.00 68.56 97 GLY A O 1
ATOM 794 N N . PHE A 1 98 ? -1.462 13.895 5.778 1.00 70.06 98 PHE A N 1
ATOM 795 C CA . PHE A 1 98 ? -1.930 14.597 6.977 1.00 70.06 98 PHE A CA 1
ATOM 796 C C . PHE A 1 98 ? -2.411 16.019 6.690 1.00 70.06 98 PHE A C 1
ATOM 798 O O . PHE A 1 98 ? -3.447 16.416 7.213 1.00 70.06 98 PHE A O 1
ATOM 805 N N . SER A 1 99 ? -1.719 16.772 5.835 1.00 72.69 99 SER A N 1
ATOM 806 C CA . SER A 1 99 ? -2.129 18.127 5.455 1.00 72.69 99 SER A CA 1
ATOM 807 C C . SER A 1 99 ? -3.453 18.132 4.686 1.00 72.69 99 SER A C 1
ATOM 809 O O . SER A 1 99 ? -4.341 18.922 5.000 1.00 72.69 99 SER A O 1
ATOM 811 N N . GLU A 1 100 ? -3.637 17.201 3.743 1.00 70.81 100 GLU A N 1
ATOM 812 C CA . GLU A 1 100 ? 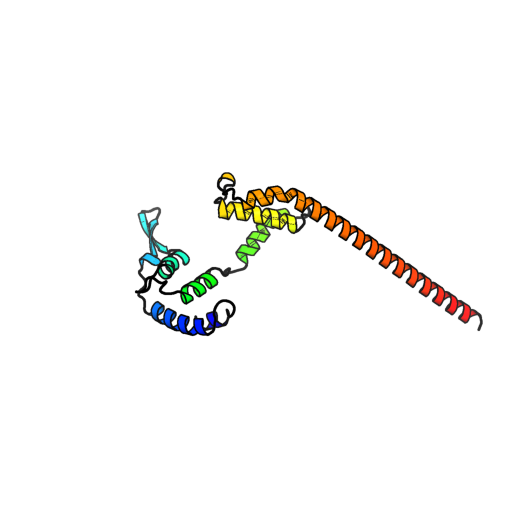-4.909 17.029 3.029 1.00 70.81 100 GLU A CA 1
ATOM 813 C C . GLU A 1 100 ? -6.054 16.666 3.996 1.00 70.81 100 GLU A C 1
ATOM 815 O O . GLU A 1 100 ? -7.177 17.155 3.851 1.00 70.81 100 GLU A O 1
ATOM 820 N N . ASN A 1 101 ? -5.753 15.876 5.029 1.00 68.31 101 ASN A N 1
ATOM 821 C CA . ASN A 1 101 ? -6.719 15.445 6.038 1.00 68.31 101 ASN A CA 1
ATOM 822 C C . ASN A 1 101 ? -6.914 16.430 7.191 1.00 68.31 101 ASN A C 1
ATOM 824 O O . ASN A 1 101 ? -7.872 16.277 7.943 1.00 68.31 101 ASN A O 1
ATOM 828 N N . ALA A 1 102 ? -6.077 17.460 7.329 1.00 69.00 102 ALA A N 1
ATOM 829 C CA . ALA A 1 102 ? -6.207 18.447 8.400 1.00 69.00 102 ALA A CA 1
ATOM 830 C C . ALA A 1 102 ? -7.587 19.125 8.381 1.00 69.00 102 ALA A C 1
ATOM 832 O O . ALA A 1 102 ? -8.141 19.441 9.431 1.00 69.00 102 ALA A O 1
ATOM 833 N N . SER A 1 103 ? -8.179 19.268 7.190 1.00 64.94 103 SER A N 1
ATOM 834 C CA . SER A 1 103 ? -9.541 19.782 6.989 1.00 64.94 103 SER A CA 1
ATOM 835 C C . SER A 1 103 ? -10.664 18.838 7.451 1.00 64.94 103 SER A C 1
ATOM 837 O O . SER A 1 103 ? -11.764 19.303 7.727 1.00 64.94 103 SER A O 1
ATOM 839 N N . LEU A 1 104 ? -10.399 17.528 7.538 1.00 62.44 104 LEU A N 1
ATOM 840 C CA . LEU A 1 104 ? -11.342 16.499 8.002 1.00 62.44 104 LEU A CA 1
ATOM 841 C C . LEU A 1 104 ? -11.246 16.243 9.512 1.00 62.44 104 LEU A C 1
ATOM 843 O O . LEU A 1 104 ? -12.133 15.611 10.076 1.00 62.44 104 LEU A O 1
ATOM 847 N N . VAL A 1 105 ? -10.151 16.678 10.141 1.00 62.12 105 VAL A N 1
ATOM 848 C CA . VAL A 1 105 ? -9.845 16.451 11.565 1.00 62.12 105 VAL A CA 1
ATOM 849 C C . VAL A 1 105 ? -9.982 17.736 12.399 1.00 62.12 105 VAL A C 1
ATOM 851 O O . VAL A 1 105 ? -9.899 17.682 13.619 1.00 62.12 105 VAL A O 1
ATOM 854 N N . SER A 1 106 ? -10.206 18.897 11.774 1.00 58.06 106 SER A N 1
ATOM 855 C CA . SER A 1 106 ? -10.301 20.182 12.485 1.00 58.06 106 SER A CA 1
ATOM 856 C C . SER A 1 106 ? -11.619 20.350 13.259 1.00 58.06 106 SER A C 1
ATOM 858 O O . SER A 1 106 ? -12.688 19.951 12.799 1.00 58.06 106 SER A O 1
ATOM 860 N N . ASP A 1 107 ? -11.521 21.008 14.420 1.00 55.59 107 ASP A N 1
ATOM 861 C CA . ASP A 1 107 ? -12.532 21.070 15.494 1.00 55.59 107 ASP A CA 1
ATOM 862 C C . ASP A 1 107 ? -13.921 21.600 15.096 1.00 55.59 107 ASP A C 1
ATOM 864 O O . ASP A 1 107 ? -14.902 21.340 15.790 1.00 55.59 107 ASP A O 1
ATOM 868 N N . ASP A 1 108 ? -14.035 22.327 13.984 1.00 55.53 108 ASP A N 1
ATOM 869 C CA . ASP A 1 108 ? -15.269 23.036 13.622 1.00 55.53 108 ASP A CA 1
ATOM 870 C C . ASP A 1 108 ? -16.219 22.194 12.750 1.00 55.53 108 ASP A C 1
ATOM 872 O O . ASP A 1 108 ? -17.386 22.536 12.545 1.00 55.53 108 ASP A O 1
ATOM 876 N N . ARG A 1 109 ? -15.739 21.069 12.203 1.00 51.91 109 ARG A N 1
ATOM 877 C CA . ARG A 1 109 ? -16.509 20.243 11.272 1.00 51.91 109 ARG A CA 1
ATOM 878 C C . ARG A 1 109 ? -16.209 18.758 11.458 1.00 51.91 109 ARG A C 1
ATOM 880 O O . ARG A 1 109 ? -15.349 18.205 10.794 1.00 51.91 109 ARG A O 1
ATOM 887 N N . TRP A 1 110 ? -17.103 18.121 12.220 1.00 53.84 110 TRP A N 1
ATOM 888 C CA . TRP A 1 110 ? -17.311 16.673 12.302 1.00 53.84 110 TRP A CA 1
ATOM 889 C C . TRP A 1 110 ? -16.144 15.945 12.984 1.00 53.84 110 TRP A C 1
ATOM 891 O O . TRP A 1 110 ? -15.131 15.641 12.369 1.00 53.84 110 TRP A O 1
ATOM 901 N N . SER A 1 111 ? -16.316 15.586 14.261 1.00 52.88 111 SER A N 1
ATOM 902 C CA . SER A 1 111 ? -15.471 14.571 14.902 1.00 52.88 111 SER A CA 1
ATOM 903 C C . SER A 1 111 ? -15.736 13.224 14.220 1.00 52.88 111 SER A C 1
ATOM 905 O O . SER A 1 111 ? -16.620 12.457 14.606 1.00 52.88 111 SER A O 1
ATOM 907 N N . LEU A 1 112 ? -15.044 12.981 13.110 1.00 64.12 112 LEU A N 1
ATOM 908 C CA . LEU A 1 112 ? -15.169 11.764 12.327 1.00 64.12 112 LEU A CA 1
ATOM 909 C C . LEU A 1 112 ? -14.321 10.676 12.980 1.00 64.12 112 LEU A C 1
ATOM 911 O O . LEU A 1 112 ? -13.140 10.861 13.262 1.00 64.12 112 LEU A O 1
ATOM 915 N N . THR A 1 113 ? -14.919 9.508 13.213 1.00 72.00 113 THR A N 1
ATOM 916 C CA . THR A 1 113 ? -14.177 8.343 13.703 1.00 72.00 113 THR A CA 1
ATOM 917 C C . THR A 1 113 ? -13.076 7.968 12.707 1.00 72.00 113 THR A C 1
ATOM 919 O O . THR A 1 113 ? -13.283 8.045 11.496 1.00 72.00 113 THR A O 1
ATOM 922 N N . ASN A 1 114 ? -11.934 7.470 13.192 1.00 76.38 114 ASN A N 1
ATOM 923 C CA . ASN A 1 114 ? -10.828 6.994 12.345 1.00 76.38 114 ASN A CA 1
ATOM 924 C C . ASN A 1 114 ? -11.287 6.037 11.230 1.00 76.38 114 ASN A C 1
ATOM 926 O O . ASN A 1 114 ? -10.789 6.096 10.110 1.00 76.38 114 ASN A O 1
ATOM 930 N N . THR A 1 115 ? -12.281 5.188 11.504 1.00 77.62 115 THR A N 1
ATOM 931 C CA . THR A 1 115 ? -12.881 4.274 10.521 1.00 77.62 115 THR A CA 1
ATOM 932 C C . THR A 1 115 ? -13.476 5.012 9.322 1.00 77.62 115 THR A C 1
ATOM 934 O O . THR A 1 115 ? -13.332 4.572 8.185 1.00 77.62 115 THR A O 1
ATOM 937 N N . PHE A 1 116 ? -14.115 6.155 9.564 1.00 78.88 116 PHE A N 1
ATOM 938 C CA . PHE A 1 116 ? -14.719 6.973 8.520 1.00 78.88 116 PHE A CA 1
ATOM 939 C C . PHE A 1 116 ? -13.655 7.688 7.683 1.00 78.88 116 PHE A C 1
ATOM 941 O O . PHE A 1 116 ? -13.723 7.661 6.455 1.00 78.88 116 PHE A O 1
ATOM 948 N N . ILE A 1 117 ? -12.632 8.248 8.336 1.00 80.88 117 ILE A N 1
ATOM 949 C CA . ILE A 1 117 ? -11.486 8.873 7.657 1.00 80.88 117 ILE A CA 1
ATOM 950 C C . ILE A 1 117 ? -10.798 7.851 6.744 1.00 80.88 117 ILE A C 1
ATOM 952 O O . ILE A 1 117 ? -10.605 8.107 5.555 1.00 80.88 117 ILE A O 1
ATOM 956 N N . ASN A 1 118 ? -10.520 6.653 7.264 1.00 83.56 118 ASN A N 1
ATOM 957 C CA . ASN A 1 118 ? -9.927 5.562 6.493 1.00 83.56 118 ASN A CA 1
ATOM 958 C C . ASN A 1 118 ? -10.818 5.129 5.320 1.00 83.56 118 ASN A C 1
ATOM 960 O O . ASN A 1 118 ? -10.306 4.861 4.236 1.00 83.56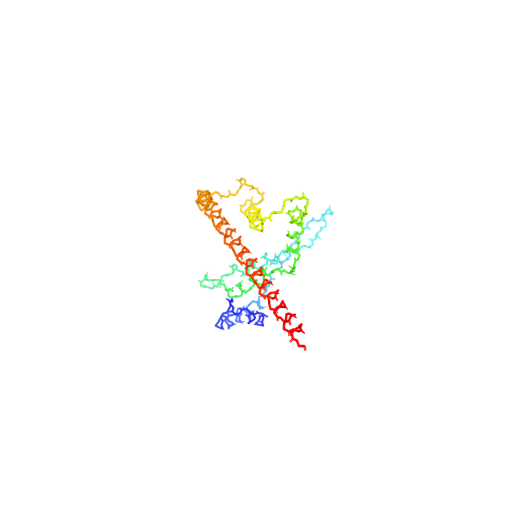 118 ASN A O 1
ATOM 964 N N . GLY A 1 119 ? -12.142 5.095 5.503 1.00 84.81 119 GLY A N 1
ATOM 965 C CA . GLY A 1 119 ? -13.093 4.772 4.437 1.00 84.81 119 GLY A CA 1
ATOM 966 C C . GLY A 1 119 ? -13.076 5.784 3.287 1.00 84.81 119 GLY A C 1
ATOM 967 O O . GLY A 1 119 ? -13.045 5.394 2.115 1.00 84.81 119 GLY A O 1
ATOM 968 N N . ILE A 1 120 ? -13.034 7.083 3.601 1.00 84.94 120 ILE A N 1
ATOM 969 C CA . ILE A 1 120 ? -12.923 8.149 2.593 1.00 84.94 120 ILE A CA 1
ATOM 970 C C . ILE A 1 120 ? -11.593 8.049 1.850 1.00 84.94 120 ILE A C 1
ATOM 972 O O . ILE A 1 120 ? -11.579 8.083 0.618 1.00 84.94 120 ILE A O 1
ATOM 976 N N . LEU A 1 121 ? -10.487 7.901 2.581 1.00 84.19 121 LEU A N 1
ATOM 977 C CA . LEU A 1 121 ? -9.150 7.808 1.997 1.00 84.19 121 LEU A CA 1
ATOM 978 C C . LEU A 1 121 ? -9.021 6.602 1.073 1.00 84.19 121 LEU A C 1
ATOM 980 O O . LEU A 1 121 ? -8.654 6.768 -0.086 1.00 84.19 121 LEU A O 1
ATOM 984 N N . ALA A 1 122 ? -9.433 5.421 1.535 1.00 88.06 122 ALA A N 1
ATOM 985 C CA . ALA A 1 122 ? -9.416 4.208 0.726 1.00 88.06 122 ALA A CA 1
ATOM 986 C C . ALA A 1 122 ? -10.230 4.371 -0.568 1.00 88.06 122 ALA A C 1
ATOM 988 O O . ALA A 1 122 ? -9.809 3.922 -1.633 1.00 88.06 122 ALA A O 1
ATOM 989 N N . THR A 1 123 ? -11.373 5.061 -0.501 1.00 87.94 123 THR A N 1
ATOM 990 C CA . THR A 1 123 ? -12.207 5.336 -1.679 1.00 87.94 123 THR A CA 1
ATOM 991 C C . THR A 1 123 ? -11.521 6.308 -2.643 1.00 87.94 123 THR A C 1
ATOM 993 O O . THR A 1 123 ? -11.469 6.052 -3.848 1.00 87.94 123 THR A O 1
ATOM 996 N N . LYS A 1 124 ? -10.959 7.409 -2.133 1.00 87.31 124 LYS A N 1
ATOM 997 C CA . LYS A 1 124 ? -10.222 8.405 -2.929 1.00 87.31 124 LYS A CA 1
ATOM 998 C C . LYS A 1 124 ? -9.008 7.774 -3.617 1.00 87.31 124 LYS A C 1
ATOM 1000 O O . LYS A 1 124 ? -8.806 7.988 -4.815 1.00 87.31 124 LYS A O 1
ATOM 1005 N N . ASP A 1 125 ? -8.250 6.959 -2.893 1.00 88.31 125 ASP A N 1
ATOM 1006 C CA . ASP A 1 125 ? -7.084 6.250 -3.415 1.00 88.31 125 ASP A CA 1
ATOM 1007 C C . ASP A 1 125 ? -7.479 5.216 -4.469 1.00 88.31 125 ASP A C 1
ATOM 1009 O O . ASP A 1 125 ? -6.856 5.155 -5.530 1.00 88.31 125 ASP A O 1
ATOM 1013 N N . ALA A 1 126 ? -8.566 4.471 -4.252 1.00 88.69 126 ALA A N 1
ATOM 1014 C CA . ALA A 1 126 ? -9.091 3.538 -5.243 1.00 88.69 126 ALA A CA 1
ATOM 1015 C C . ALA A 1 126 ? -9.505 4.251 -6.543 1.00 88.69 126 ALA A C 1
ATOM 1017 O O . ALA A 1 126 ? -9.167 3.788 -7.632 1.00 88.69 126 ALA A O 1
ATOM 1018 N N . VAL A 1 127 ? -10.177 5.404 -6.462 1.00 91.56 127 VAL A N 1
ATOM 1019 C CA . VAL A 1 127 ? -10.541 6.199 -7.650 1.00 91.56 127 VAL A CA 1
ATOM 1020 C C . VAL A 1 127 ? -9.296 6.715 -8.372 1.00 91.56 127 VAL A C 1
ATOM 1022 O O . VAL A 1 127 ? -9.235 6.693 -9.604 1.00 91.56 127 VAL A O 1
ATOM 1025 N N . LYS A 1 128 ? -8.283 7.162 -7.627 1.00 89.38 128 LYS A N 1
ATOM 1026 C CA . LYS A 1 128 ? -7.016 7.625 -8.199 1.00 89.38 128 LYS A CA 1
ATOM 1027 C C . LYS A 1 128 ? -6.272 6.494 -8.908 1.00 89.38 128 LYS A C 1
ATOM 1029 O O . LYS A 1 128 ? -5.820 6.691 -10.032 1.00 89.38 128 LYS A O 1
ATOM 1034 N N . PHE A 1 129 ? -6.182 5.327 -8.276 1.00 88.25 129 PHE A N 1
ATOM 1035 C CA . PHE A 1 129 ? -5.431 4.181 -8.779 1.00 88.25 129 PHE A CA 1
ATOM 1036 C C . PHE A 1 129 ? -6.141 3.475 -9.940 1.00 88.25 129 PHE A C 1
ATOM 1038 O O . PHE A 1 129 ? -5.556 3.298 -11.004 1.00 88.25 129 PHE A O 1
ATOM 1045 N N . TYR A 1 130 ? -7.410 3.102 -9.765 1.00 89.19 130 TYR A N 1
ATOM 1046 C CA . TYR A 1 130 ? -8.148 2.313 -10.755 1.00 89.19 130 TYR A CA 1
ATOM 1047 C C . TYR A 1 130 ? -8.853 3.166 -11.812 1.00 89.19 130 TYR A C 1
ATOM 1049 O O . TYR A 1 130 ? -9.033 2.716 -12.938 1.00 89.19 130 TYR A O 1
ATOM 1057 N N . GLY A 1 131 ? -9.258 4.388 -11.460 1.00 87.81 131 GLY A N 1
ATOM 1058 C CA . GLY A 1 131 ? -9.998 5.291 -12.343 1.00 87.81 131 GLY A CA 1
ATOM 1059 C C . GLY A 1 131 ? -9.169 6.449 -12.888 1.00 87.81 131 GLY A C 1
ATOM 1060 O O . GLY A 1 131 ? -9.737 7.359 -13.482 1.00 87.81 131 GLY A O 1
ATOM 1061 N N . SER A 1 13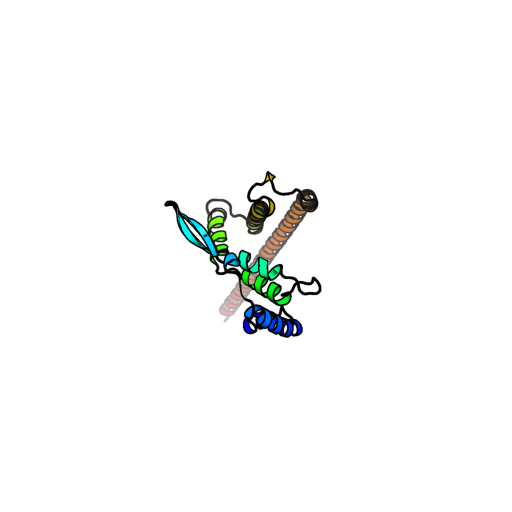2 ? -7.850 6.488 -12.649 1.00 90.12 132 SER A N 1
ATOM 1062 C CA . SER A 1 132 ? -6.994 7.632 -13.018 1.00 90.12 1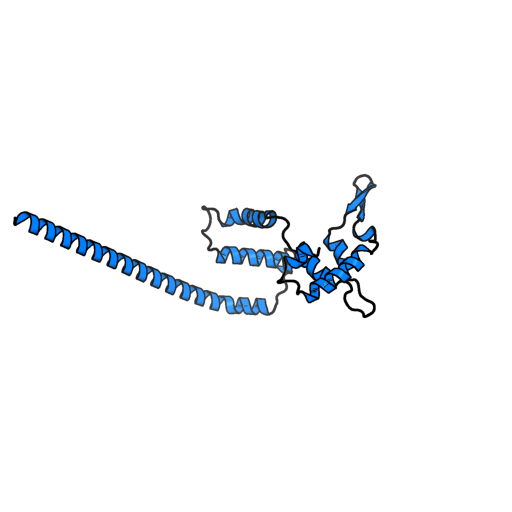32 SER A CA 1
ATOM 1063 C C . SER A 1 132 ? -7.548 8.981 -12.519 1.00 90.12 132 SER A C 1
ATOM 1065 O O . SER A 1 132 ? -7.438 10.010 -13.186 1.00 90.12 132 SER A O 1
ATOM 1067 N N . GLY A 1 133 ? -8.205 8.972 -11.353 1.00 86.88 133 GLY A N 1
ATOM 1068 C CA . GLY A 1 133 ? -8.858 10.139 -10.752 1.00 86.88 133 GLY A CA 1
ATOM 1069 C C . GLY A 1 133 ? -10.292 10.404 -11.228 1.00 86.88 133 GLY A C 1
ATOM 1070 O O . GLY A 1 133 ? -10.920 11.345 -10.749 1.00 86.88 133 GLY A O 1
ATOM 1071 N N . LYS A 1 134 ? -10.844 9.587 -12.131 1.00 89.94 134 LYS A N 1
ATOM 1072 C CA . LYS A 1 134 ? -12.222 9.693 -12.627 1.00 89.94 134 LYS A CA 1
ATOM 1073 C C . LYS A 1 134 ? -13.061 8.512 -12.152 1.00 89.94 134 LYS A C 1
ATOM 1075 O O . LYS A 1 134 ? -12.804 7.364 -12.501 1.00 89.94 134 LYS A O 1
ATOM 1080 N N . VAL A 1 135 ? -14.131 8.807 -11.416 1.00 88.88 135 VAL A N 1
ATOM 1081 C CA . VAL A 1 135 ? -15.013 7.788 -10.817 1.00 88.88 135 VAL A CA 1
ATOM 1082 C C . VAL A 1 135 ? -15.626 6.858 -11.870 1.00 88.88 135 VAL A C 1
ATOM 1084 O O . VAL A 1 135 ? -15.637 5.648 -11.687 1.00 88.88 135 VAL A O 1
ATOM 1087 N N . HIS A 1 136 ? -16.069 7.399 -13.009 1.00 90.81 136 HIS A N 1
ATOM 1088 C CA . HIS A 1 136 ? -16.696 6.607 -14.077 1.00 90.81 136 HIS A CA 1
ATOM 1089 C C . HIS A 1 136 ? -15.729 5.664 -14.813 1.00 90.81 136 HIS A C 1
ATOM 1091 O O . HIS A 1 136 ? -16.176 4.843 -15.607 1.00 90.81 136 HIS A O 1
ATOM 1097 N N . GLN A 1 137 ? -14.416 5.794 -14.592 1.00 91.81 137 GLN A N 1
ATOM 1098 C CA . GLN A 1 137 ? -13.405 4.906 -15.172 1.00 91.81 137 GLN A CA 1
ATOM 1099 C C . GLN A 1 137 ? -13.022 3.760 -14.232 1.00 91.81 137 GLN A C 1
ATOM 1101 O O . GLN A 1 137 ? -12.286 2.866 -14.640 1.00 91.81 137 GLN A O 1
ATOM 1106 N N . VAL A 1 138 ? -13.511 3.769 -12.988 1.00 90.62 138 VAL A N 1
ATOM 1107 C CA . VAL A 1 138 ? -13.251 2.686 -12.042 1.00 90.62 138 VAL A CA 1
ATOM 1108 C C . VAL A 1 138 ? -14.019 1.436 -12.499 1.00 90.62 138 VAL A C 1
ATOM 1110 O O . VAL A 1 138 ? -15.246 1.484 -12.616 1.00 90.62 138 VAL A O 1
ATOM 1113 N N . PRO A 1 139 ? -13.334 0.309 -12.761 1.00 90.81 139 PRO A N 1
ATOM 1114 C CA . PRO A 1 139 ? -13.984 -0.916 -13.196 1.00 90.81 139 PRO A CA 1
ATOM 1115 C C . PRO A 1 139 ? -14.864 -1.491 -12.082 1.00 90.81 139 PRO A C 1
ATOM 1117 O O . PRO A 1 139 ? -14.431 -1.671 -10.942 1.00 90.81 139 PRO A O 1
ATOM 1120 N N . ILE A 1 140 ? -16.109 -1.822 -12.428 1.00 90.56 140 ILE A N 1
ATOM 1121 C CA . ILE A 1 140 ? -17.048 -2.460 -11.505 1.00 90.56 140 ILE A CA 1
ATOM 1122 C C . ILE A 1 140 ? -16.758 -3.961 -11.477 1.00 90.56 140 ILE A C 1
ATOM 1124 O O . ILE A 1 140 ? -17.220 -4.731 -12.318 1.00 90.56 140 ILE A O 1
ATOM 1128 N N . CYS A 1 141 ? -15.960 -4.375 -10.498 1.00 91.38 141 CYS A N 1
ATOM 1129 C CA . CYS A 1 141 ? -15.620 -5.776 -10.278 1.00 91.38 141 CYS A CA 1
ATOM 1130 C C . CYS A 1 141 ? -16.717 -6.506 -9.490 1.00 91.38 141 CYS A C 1
ATOM 1132 O O . CYS A 1 141 ? -17.418 -5.912 -8.670 1.00 91.38 141 CYS A O 1
ATOM 1134 N N . LYS A 1 142 ? -16.804 -7.834 -9.647 1.00 92.88 142 LYS A N 1
ATOM 1135 C CA . LYS A 1 142 ? -17.738 -8.674 -8.876 1.00 92.88 142 LYS A CA 1
ATOM 1136 C C . LYS A 1 142 ? -17.573 -8.494 -7.360 1.00 92.88 142 LYS A C 1
ATOM 1138 O O . LYS A 1 142 ? -18.561 -8.319 -6.663 1.00 92.88 142 LYS A O 1
ATOM 1143 N N . GLY A 1 143 ? -16.331 -8.423 -6.877 1.00 91.44 143 GLY A N 1
ATOM 1144 C CA . GLY A 1 143 ? -16.055 -8.178 -5.458 1.00 91.44 143 GLY A CA 1
ATOM 1145 C C . GLY A 1 143 ? -16.574 -6.828 -4.949 1.00 91.44 143 GLY A C 1
ATOM 1146 O O . GLY A 1 143 ? -16.983 -6.740 -3.794 1.00 91.44 143 GLY A O 1
ATOM 1147 N N . LEU A 1 144 ? -16.627 -5.793 -5.799 1.00 89.06 144 LEU A N 1
ATOM 1148 C CA . LEU A 1 144 ? -17.230 -4.507 -5.436 1.00 89.06 144 LEU A CA 1
ATOM 1149 C C . LEU A 1 144 ? -18.749 -4.649 -5.289 1.00 89.06 144 LEU A C 1
ATOM 1151 O O . LEU A 1 144 ? -19.315 -4.175 -4.309 1.00 89.06 144 LEU A O 1
ATOM 1155 N N . LEU A 1 145 ? -19.397 -5.350 -6.223 1.00 92.88 145 LEU A N 1
ATOM 1156 C CA . LEU A 1 145 ? -20.835 -5.628 -6.156 1.00 92.88 145 LEU A CA 1
ATOM 1157 C C . LEU A 1 145 ? -21.198 -6.441 -4.911 1.00 92.88 145 LEU A C 1
ATOM 1159 O O . LEU A 1 145 ? -22.169 -6.114 -4.234 1.00 92.88 145 LEU A O 1
ATOM 1163 N N . ASP A 1 146 ? -20.417 -7.471 -4.595 1.00 93.88 146 ASP A N 1
ATOM 1164 C CA . ASP A 1 146 ? -20.635 -8.302 -3.410 1.00 93.88 146 ASP A CA 1
ATOM 1165 C C . ASP A 1 146 ? -20.397 -7.492 -2.123 1.00 93.88 146 ASP A C 1
ATOM 1167 O O . ASP A 1 146 ? -21.218 -7.532 -1.209 1.00 93.88 146 ASP A O 1
ATOM 1171 N N . SER A 1 147 ? -19.371 -6.633 -2.096 1.00 88.56 147 SER A N 1
ATOM 1172 C CA . SER A 1 147 ? -19.117 -5.724 -0.968 1.00 88.56 147 SER A CA 1
ATOM 1173 C C . SER A 1 147 ? -20.268 -4.744 -0.727 1.00 88.56 147 SER A C 1
ATOM 1175 O O . SER A 1 147 ? -20.628 -4.498 0.421 1.00 88.56 147 SER A O 1
ATOM 1177 N N . VAL A 1 148 ? -20.873 -4.199 -1.790 1.00 90.12 148 VAL A N 1
ATOM 1178 C CA . VAL A 1 148 ? -22.031 -3.295 -1.683 1.00 90.12 148 VAL A CA 1
ATOM 1179 C C . VAL A 1 148 ? -23.267 -4.042 -1.187 1.00 90.12 148 VAL A C 1
ATOM 1181 O O . VAL A 1 148 ? -23.972 -3.530 -0.321 1.00 90.12 148 VAL A O 1
ATOM 1184 N N . LYS A 1 149 ? -23.514 -5.262 -1.679 1.00 92.94 149 LYS A N 1
ATOM 1185 C CA . LYS A 1 149 ? -24.627 -6.101 -1.203 1.00 92.94 149 LYS A CA 1
ATOM 1186 C C . LYS A 1 149 ? -24.510 -6.406 0.289 1.00 92.94 149 LYS A C 1
ATOM 1188 O O . LYS A 1 149 ? -25.505 -6.376 1.003 1.00 92.94 149 LYS A O 1
ATOM 1193 N N . GLU A 1 150 ? -23.300 -6.683 0.763 1.00 93.69 150 GLU A N 1
ATOM 1194 C CA . GLU A 1 150 ? -23.049 -7.010 2.167 1.00 93.69 150 GLU A CA 1
ATOM 1195 C C . GLU A 1 150 ? -22.945 -5.778 3.076 1.00 93.69 150 GLU A C 1
ATOM 1197 O O . GLU A 1 150 ? -23.045 -5.917 4.296 1.00 93.69 150 GLU A O 1
ATOM 1202 N N . ALA A 1 151 ? -22.765 -4.576 2.520 1.00 89.69 151 ALA A N 1
ATOM 1203 C CA . ALA A 1 151 ? -22.506 -3.357 3.286 1.00 89.69 151 ALA A CA 1
ATOM 1204 C C . ALA A 1 151 ? -23.585 -3.083 4.340 1.00 89.69 151 ALA A C 1
ATOM 1206 O O . ALA A 1 151 ? -23.261 -2.762 5.482 1.00 89.69 151 ALA A O 1
ATOM 1207 N N . GLN A 1 152 ? -24.859 -3.275 3.985 1.00 89.38 152 GLN A N 1
ATOM 1208 C CA . GLN A 1 152 ? -25.967 -3.077 4.918 1.00 89.38 152 GLN A CA 1
ATOM 1209 C C . GLN A 1 152 ? -25.912 -4.072 6.085 1.00 89.38 152 GLN A C 1
ATOM 1211 O O . GLN A 1 152 ? -26.040 -3.677 7.242 1.00 89.38 152 GLN A O 1
ATOM 1216 N N . SER A 1 153 ? -25.679 -5.356 5.798 1.00 92.75 153 SER A N 1
ATOM 1217 C CA . SER A 1 153 ? -25.572 -6.384 6.839 1.00 92.75 153 SER A CA 1
ATOM 1218 C C . SER A 1 153 ? -24.387 -6.121 7.768 1.00 92.75 153 SER A C 1
ATOM 1220 O O . SER A 1 153 ? -24.520 -6.260 8.982 1.00 92.75 153 SER A O 1
ATOM 1222 N N . ARG A 1 154 ? -23.237 -5.723 7.210 1.00 89.25 154 ARG A N 1
ATOM 1223 C CA . ARG A 1 154 ? -22.034 -5.380 7.982 1.00 89.25 154 ARG A CA 1
ATOM 1224 C C . ARG A 1 154 ? -22.271 -4.157 8.867 1.00 89.25 154 ARG A C 1
ATOM 1226 O O . ARG A 1 154 ? -21.908 -4.181 10.036 1.00 89.25 154 ARG A O 1
ATOM 1233 N N . TYR A 1 155 ? -22.945 -3.133 8.342 1.00 87.19 155 TYR A N 1
ATOM 1234 C CA . TYR A 1 155 ? -23.298 -1.939 9.106 1.00 87.19 155 TYR A CA 1
ATOM 1235 C C . TYR A 1 155 ? -24.186 -2.265 10.312 1.00 87.19 155 TYR A C 1
ATOM 1237 O O . TYR A 1 155 ? -23.897 -1.814 11.418 1.00 87.19 155 TYR A O 1
ATOM 1245 N N . HIS A 1 156 ? -25.233 -3.076 10.132 1.00 91.12 156 HIS A N 1
ATOM 1246 C CA . HIS A 1 156 ? -26.090 -3.480 11.250 1.00 91.12 156 HIS A CA 1
ATOM 1247 C C . HIS A 1 156 ? -25.326 -4.290 12.304 1.00 91.12 156 HIS A C 1
ATOM 1249 O O . HIS A 1 156 ? -25.461 -4.011 13.493 1.00 91.12 156 HIS A O 1
ATOM 1255 N N . ALA A 1 157 ? -24.470 -5.225 11.883 1.00 91.94 157 ALA A N 1
ATOM 1256 C CA . ALA A 1 157 ? -23.634 -5.991 12.805 1.00 91.94 157 ALA A CA 1
ATOM 1257 C C . ALA A 1 157 ? -22.679 -5.093 13.618 1.00 91.94 157 ALA A C 1
ATOM 1259 O O . ALA A 1 157 ? -22.536 -5.276 14.830 1.00 91.94 157 ALA A O 1
ATOM 1260 N N . ASP A 1 158 ? -22.066 -4.091 12.981 1.00 87.69 158 ASP A N 1
ATOM 1261 C CA . ASP A 1 158 ? -21.202 -3.123 13.663 1.00 87.69 158 ASP A CA 1
ATOM 1262 C C . ASP A 1 158 ? -21.986 -2.238 14.641 1.00 87.69 158 ASP A C 1
ATOM 1264 O O . ASP A 1 158 ? -21.514 -1.986 15.751 1.00 87.69 158 ASP A O 1
ATOM 1268 N N . GLN A 1 159 ? -23.199 -1.804 14.280 1.00 87.44 159 GLN A N 1
ATOM 1269 C CA . GLN A 1 159 ? -24.079 -1.050 15.180 1.00 87.44 159 GLN A CA 1
ATOM 1270 C C . GLN A 1 159 ? -24.444 -1.863 16.426 1.00 87.44 159 GLN A C 1
ATOM 1272 O O . GLN A 1 159 ? -24.325 -1.362 17.544 1.00 87.44 159 GLN A O 1
ATOM 1277 N N . GLU A 1 160 ? -24.828 -3.130 16.260 1.00 92.62 160 GLU A N 1
ATOM 1278 C CA . GLU A 1 160 ? -25.126 -4.017 17.389 1.00 92.62 160 GLU A CA 1
ATOM 1279 C C . GLU A 1 160 ? -23.907 -4.217 18.292 1.00 92.62 160 GLU A C 1
ATOM 1281 O O . GLU A 1 160 ? -24.020 -4.166 19.518 1.00 92.62 160 GLU A O 1
ATOM 1286 N N . LYS A 1 161 ? -22.724 -4.411 17.701 1.00 91.06 161 LYS A N 1
ATOM 1287 C CA . LYS A 1 161 ? -21.472 -4.544 18.448 1.00 91.06 161 LYS A CA 1
ATOM 1288 C C . LYS A 1 161 ? -21.158 -3.277 19.242 1.00 91.06 161 LYS A C 1
ATOM 1290 O O . LYS A 1 161 ? -20.806 -3.371 20.415 1.00 91.06 161 LYS A O 1
ATOM 1295 N N . MET A 1 162 ? -21.324 -2.103 18.636 1.00 86.88 162 MET A N 1
ATOM 1296 C CA . MET A 1 162 ? -21.116 -0.819 19.308 1.00 86.88 162 MET A CA 1
ATOM 1297 C C . MET A 1 162 ? -22.084 -0.614 20.474 1.00 86.88 162 MET A C 1
ATOM 1299 O O . MET A 1 162 ? -21.661 -0.178 21.541 1.00 86.88 162 MET A O 1
ATOM 1303 N N . GLN A 1 163 ? -23.356 -0.981 20.314 1.00 90.00 163 GLN A N 1
ATOM 1304 C CA . GLN A 1 163 ? -24.339 -0.904 21.397 1.00 90.00 163 GLN A CA 1
ATOM 1305 C C . GLN A 1 163 ? -23.993 -1.830 22.567 1.00 90.00 163 GLN A C 1
ATOM 1307 O O . GLN A 1 163 ? -24.148 -1.432 23.720 1.00 90.00 163 GLN A O 1
ATOM 1312 N N . ARG A 1 164 ? -23.507 -3.047 22.294 1.00 92.56 164 ARG A N 1
ATOM 1313 C CA . ARG A 1 164 ? -23.059 -3.975 23.347 1.00 92.56 164 ARG A CA 1
ATOM 1314 C C . ARG A 1 164 ? -21.869 -3.411 24.117 1.00 92.56 164 ARG A C 1
ATOM 1316 O O . ARG A 1 164 ? -21.918 -3.361 25.338 1.00 92.56 164 ARG A O 1
ATOM 1323 N N . LEU A 1 165 ? -20.864 -2.897 23.408 1.00 91.88 165 LEU A N 1
ATOM 1324 C CA . LEU A 1 165 ? -19.681 -2.289 24.025 1.00 91.88 165 LEU A CA 1
ATOM 1325 C C . LEU A 1 165 ? -20.020 -1.054 24.871 1.00 91.88 165 LEU A C 1
ATOM 1327 O O . LEU A 1 165 ? -19.392 -0.830 25.902 1.00 91.88 165 LEU A O 1
ATOM 1331 N N . LEU A 1 166 ? -20.993 -0.244 24.445 1.00 90.88 166 LEU A N 1
ATOM 1332 C CA . LEU A 1 166 ? -21.463 0.902 25.227 1.00 90.88 166 LEU A CA 1
ATOM 1333 C C . LEU A 1 166 ? -22.141 0.452 26.523 1.00 90.88 166 LEU A C 1
ATOM 1335 O O . LEU A 1 166 ? -21.782 0.955 27.582 1.00 90.88 166 LEU A O 1
ATOM 1339 N N . LYS A 1 167 ? -23.037 -0.540 26.456 1.00 93.81 167 LYS A N 1
ATOM 1340 C CA . LYS A 1 167 ? -23.681 -1.104 27.653 1.00 93.81 167 LYS A CA 1
ATOM 1341 C C . LYS A 1 167 ? -22.667 -1.701 28.625 1.00 93.81 167 LYS A C 1
ATOM 1343 O O . LYS A 1 167 ? -22.714 -1.397 29.808 1.00 93.81 167 LYS A O 1
ATOM 1348 N N . GLU A 1 168 ? -21.709 -2.481 28.125 1.00 93.56 168 GLU A N 1
ATOM 1349 C CA . GLU A 1 168 ? -20.635 -3.055 28.948 1.00 93.56 168 GLU A CA 1
ATOM 1350 C C . GLU A 1 168 ? -19.796 -1.967 29.638 1.00 93.56 168 GLU A C 1
ATOM 1352 O O . GLU A 1 168 ? -19.424 -2.115 30.802 1.00 93.56 168 GLU A O 1
ATOM 1357 N N . LYS A 1 169 ? -19.519 -0.850 28.950 1.00 92.38 169 LYS A N 1
ATOM 1358 C CA . LYS A 1 169 ? -18.823 0.299 29.545 1.00 92.38 169 LYS A CA 1
ATOM 1359 C C . LYS A 1 169 ? -19.654 0.999 30.614 1.00 92.38 169 LYS A C 1
ATOM 1361 O O . LYS A 1 169 ? -19.122 1.275 31.683 1.00 92.38 169 LYS A O 1
ATOM 1366 N N . GLU A 1 170 ? -20.930 1.264 30.348 1.00 93.31 170 GLU A N 1
ATOM 1367 C CA . GLU A 1 170 ? -21.839 1.889 31.317 1.00 93.31 170 GLU A CA 1
ATOM 1368 C C . GLU A 1 170 ? -21.989 1.027 32.579 1.00 93.31 170 GLU A C 1
ATOM 1370 O O . GLU A 1 170 ? -21.917 1.538 33.697 1.00 93.31 170 GLU A O 1
ATOM 1375 N N . GLU A 1 171 ? -22.125 -0.291 32.418 1.00 93.50 171 GLU A N 1
ATOM 1376 C CA . GLU A 1 171 ? -22.187 -1.247 33.526 1.00 93.50 171 GLU A CA 1
ATOM 1377 C C . GLU A 1 171 ? -20.873 -1.290 34.319 1.00 93.50 171 GLU A C 1
ATOM 1379 O O . GLU A 1 171 ? -20.898 -1.275 35.553 1.00 93.50 171 GLU A O 1
ATOM 1384 N N . ALA A 1 172 ? -19.722 -1.282 33.639 1.00 93.06 172 ALA A N 1
ATOM 1385 C CA . ALA A 1 172 ? -18.413 -1.240 34.285 1.00 93.06 172 ALA A CA 1
ATOM 1386 C C . ALA A 1 172 ? -18.186 0.071 35.058 1.00 93.06 172 ALA A C 1
ATOM 1388 O O . ALA A 1 172 ? -17.680 0.045 36.182 1.00 93.06 172 ALA A O 1
ATOM 1389 N N . GLU A 1 173 ? -18.585 1.215 34.498 1.00 92.44 173 GLU A N 1
ATOM 1390 C CA . GLU A 1 173 ? -18.498 2.520 35.160 1.00 92.44 173 GLU A CA 1
ATOM 1391 C C . GLU A 1 173 ? -19.438 2.606 36.369 1.00 92.44 173 GLU A C 1
ATOM 1393 O O . GLU A 1 173 ? -19.026 3.065 37.439 1.00 92.44 173 GLU A O 1
ATOM 1398 N N . ALA A 1 174 ? -20.671 2.107 36.245 1.00 93.31 174 ALA A N 1
ATOM 1399 C CA . ALA A 1 174 ? -21.621 2.036 37.350 1.00 93.31 174 ALA A CA 1
ATOM 1400 C C . ALA A 1 174 ? -21.109 1.127 38.478 1.00 93.31 174 ALA A C 1
ATOM 1402 O O . ALA A 1 174 ? -21.152 1.515 39.648 1.00 93.31 174 ALA A O 1
ATOM 1403 N N . ALA A 1 175 ? -20.564 -0.046 38.142 1.00 92.75 175 ALA A N 1
ATOM 1404 C CA . ALA A 1 175 ? -19.965 -0.959 39.110 1.00 92.75 175 ALA A CA 1
ATOM 1405 C C . ALA A 1 175 ? -18.755 -0.327 39.813 1.00 92.75 175 ALA A C 1
ATOM 1407 O O . ALA A 1 175 ? -18.661 -0.395 41.039 1.00 92.75 175 ALA A O 1
ATOM 1408 N N . ALA A 1 176 ? -17.869 0.341 39.066 1.00 93.31 176 ALA A N 1
ATOM 1409 C CA . ALA A 1 176 ? -16.707 1.032 39.618 1.00 93.31 176 ALA A CA 1
ATOM 1410 C C . ALA A 1 176 ? -17.105 2.175 40.563 1.00 93.31 176 ALA A C 1
ATOM 1412 O O . ALA A 1 176 ? -16.492 2.346 41.618 1.00 93.31 176 ALA A O 1
ATOM 1413 N N . LYS A 1 177 ? -18.149 2.938 40.223 1.00 93.19 177 LYS A N 1
ATOM 1414 C CA . LYS A 1 177 ? -18.679 4.001 41.084 1.00 93.19 177 LYS A CA 1
ATOM 1415 C C . LYS A 1 177 ? -19.261 3.436 42.380 1.00 93.19 177 LYS A C 1
ATOM 1417 O O . LYS A 1 177 ? -18.932 3.915 43.458 1.00 93.19 177 LYS A O 1
ATOM 1422 N N . LEU A 1 178 ? -20.040 2.360 42.284 1.00 93.69 178 LEU A N 1
ATOM 1423 C CA . LEU A 1 178 ? -20.665 1.708 43.437 1.00 93.69 178 LEU A CA 1
ATOM 1424 C C . LEU A 1 178 ? -19.627 1.076 44.382 1.00 93.69 178 LEU A C 1
ATOM 1426 O O . LEU A 1 178 ? -19.828 1.048 45.596 1.00 93.69 178 LEU A O 1
ATOM 1430 N N . LEU A 1 179 ? -18.506 0.593 43.839 1.00 93.06 179 LEU A N 1
ATOM 1431 C CA . LEU A 1 179 ? -17.365 0.100 44.615 1.00 93.06 179 LEU A CA 1
ATOM 1432 C C . LEU A 1 179 ? -16.680 1.240 45.382 1.00 93.06 179 LEU A C 1
ATOM 1434 O O . LEU A 1 179 ? -16.502 1.125 46.593 1.00 93.06 179 LEU A O 1
ATOM 1438 N N . LYS A 1 180 ? -16.402 2.367 44.711 1.00 93.19 180 LYS A N 1
ATOM 1439 C CA . LYS A 1 180 ? -15.833 3.569 45.346 1.00 93.19 180 LYS A CA 1
ATOM 1440 C C . LYS A 1 180 ? -16.726 4.128 46.454 1.00 93.19 180 LYS A C 1
ATOM 1442 O O . LYS A 1 180 ? -16.231 4.456 47.527 1.00 93.19 180 LYS A O 1
ATOM 1447 N N . ASP A 1 181 ? -18.036 4.194 46.226 1.00 92.19 181 ASP A N 1
ATOM 1448 C CA . ASP A 1 181 ? -18.987 4.691 47.226 1.00 92.19 181 ASP A CA 1
ATOM 1449 C C . ASP A 1 181 ? -19.032 3.771 48.463 1.00 92.19 181 ASP A C 1
ATOM 1451 O O . ASP A 1 181 ? -19.093 4.242 49.600 1.00 92.19 181 ASP A O 1
ATOM 1455 N N . LYS A 1 182 ? -18.942 2.445 48.271 1.00 92.94 182 LYS A N 1
ATOM 1456 C CA . LYS A 1 182 ? -18.847 1.474 49.376 1.00 92.94 182 LYS A CA 1
ATOM 1457 C C . LYS A 1 182 ? -17.548 1.608 50.168 1.00 92.94 182 LYS A C 1
ATOM 1459 O O . LYS A 1 182 ? -17.596 1.526 51.394 1.00 92.94 182 LYS A O 1
ATOM 1464 N N . GLU A 1 183 ? -16.418 1.803 49.493 1.00 91.38 183 GLU A N 1
ATOM 1465 C CA . GLU A 1 183 ? -15.121 2.036 50.141 1.00 91.38 183 GLU A CA 1
ATOM 1466 C C . GLU A 1 183 ? -15.147 3.309 50.993 1.00 91.38 183 GLU A C 1
ATOM 1468 O O . GLU A 1 183 ? -14.738 3.275 52.152 1.00 91.38 183 GLU A O 1
ATOM 1473 N N . LEU A 1 184 ? -15.713 4.402 50.471 1.00 92.69 184 LEU A N 1
ATOM 1474 C CA . LEU A 1 184 ? -15.847 5.661 51.206 1.00 92.69 184 LEU A CA 1
ATOM 1475 C C . LEU A 1 184 ? -16.675 5.487 52.491 1.00 92.69 184 LEU A C 1
ATOM 1477 O O . LEU A 1 184 ? -16.270 5.937 53.560 1.00 92.69 184 LEU A O 1
ATOM 1481 N N . LEU A 1 185 ? -17.802 4.771 52.410 1.00 92.75 185 LEU A N 1
ATOM 1482 C CA . LEU A 1 185 ? -18.663 4.492 53.565 1.00 92.75 185 LEU A CA 1
ATOM 1483 C C . LEU A 1 185 ? -17.985 3.617 54.628 1.00 92.75 185 LEU A C 1
ATOM 1485 O O . LEU A 1 185 ? 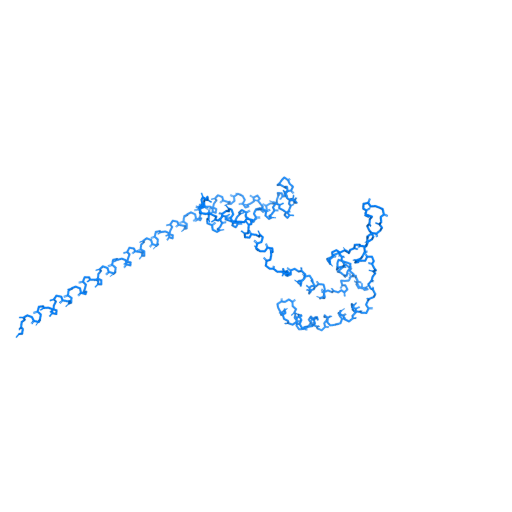-18.282 3.749 55.816 1.00 92.75 185 LEU A O 1
ATOM 1489 N N . LEU A 1 186 ? -17.118 2.688 54.220 1.00 90.19 186 LEU A N 1
ATOM 1490 C CA . LEU A 1 186 ? -16.320 1.876 55.140 1.00 90.19 186 LEU A CA 1
ATOM 1491 C C . LEU A 1 186 ? -15.291 2.738 55.875 1.00 90.19 186 LEU A C 1
ATOM 1493 O O . LEU A 1 186 ? -15.228 2.671 57.101 1.00 90.19 186 LEU A O 1
ATOM 1497 N N . ILE A 1 187 ? -14.579 3.605 55.152 1.00 90.81 187 ILE A N 1
ATOM 1498 C CA . ILE A 1 187 ? -13.604 4.542 55.728 1.00 90.81 187 ILE A CA 1
ATOM 1499 C C . ILE A 1 187 ? -14.280 5.486 56.733 1.00 90.81 187 ILE A C 1
ATOM 1501 O O . ILE A 1 187 ? -13.786 5.659 57.847 1.00 90.81 187 ILE A O 1
ATOM 1505 N N . GLU A 1 188 ? -15.448 6.043 56.395 1.00 90.06 188 GLU A N 1
ATOM 1506 C CA . GLU A 1 188 ? -16.208 6.904 57.312 1.00 90.06 188 GLU A CA 1
ATOM 1507 C C . GLU A 1 188 ? -16.661 6.166 58.581 1.00 90.06 188 GLU A C 1
ATOM 1509 O O . GLU A 1 188 ? -16.667 6.739 59.673 1.00 90.06 188 GLU A O 1
ATOM 1514 N N . LYS A 1 189 ? -17.062 4.893 58.463 1.00 90.06 189 LYS A N 1
ATOM 1515 C CA . LYS A 1 189 ? -17.433 4.069 59.623 1.00 90.06 189 LYS A CA 1
ATOM 1516 C C . LYS A 1 189 ? -16.231 3.764 60.509 1.00 90.06 189 LYS A C 1
ATOM 1518 O O . LYS A 1 189 ? -16.361 3.816 61.730 1.00 90.06 189 LYS A O 1
ATOM 1523 N N . GLU A 1 190 ? -15.080 3.459 59.917 1.00 87.88 190 GLU A N 1
ATOM 1524 C CA . GLU A 1 190 ? -13.839 3.226 60.657 1.00 87.88 190 GLU A CA 1
ATOM 1525 C C . GLU A 1 190 ? -13.381 4.486 61.399 1.00 87.88 190 GLU A C 1
ATOM 1527 O O . GLU A 1 190 ? -13.041 4.399 62.577 1.00 87.88 190 GLU A O 1
ATOM 1532 N N . GLN A 1 191 ? -13.460 5.662 60.768 1.00 84.31 191 GLN A N 1
ATOM 1533 C CA . GLN A 1 191 ? -13.153 6.942 61.417 1.00 84.31 191 GLN A CA 1
ATOM 1534 C C . GLN A 1 191 ? -14.075 7.225 62.607 1.00 84.31 191 GLN A C 1
ATOM 1536 O O . GLN A 1 191 ? -13.583 7.513 63.695 1.00 84.31 191 GLN A O 1
ATOM 1541 N N . LYS A 1 192 ? -15.393 7.032 62.461 1.00 86.75 192 LYS A N 1
ATOM 1542 C CA . LYS A 1 192 ? -16.343 7.203 63.576 1.00 86.75 192 LYS A CA 1
ATOM 1543 C C . LYS A 1 192 ? -16.053 6.269 64.753 1.00 86.75 192 LYS A C 1
ATOM 1545 O O . LYS A 1 192 ? -16.116 6.700 65.898 1.00 86.75 192 LYS A O 1
ATOM 1550 N N . LEU A 1 193 ? -15.688 5.013 64.491 1.00 84.38 193 LEU A N 1
ATOM 1551 C CA . LEU A 1 193 ? -15.321 4.052 65.541 1.00 84.38 193 LEU A CA 1
ATOM 1552 C C . LEU A 1 193 ? -14.010 4.420 66.257 1.00 84.38 193 LEU A C 1
ATOM 1554 O O . LEU A 1 193 ? -13.851 4.126 67.445 1.00 84.38 193 LEU A O 1
ATOM 1558 N N . ILE A 1 194 ? -13.059 5.035 65.549 1.00 84.00 194 ILE A N 1
ATOM 1559 C CA . ILE A 1 194 ? -11.812 5.549 66.132 1.00 84.00 194 ILE A CA 1
ATOM 1560 C C . ILE A 1 194 ? -12.110 6.759 67.023 1.00 84.00 194 ILE A C 1
ATOM 1562 O O . ILE A 1 194 ? -11.623 6.808 68.157 1.00 84.00 194 ILE A O 1
ATOM 1566 N N . ASP A 1 195 ? -12.953 7.677 66.553 1.00 80.75 195 ASP A N 1
ATOM 1567 C CA . ASP A 1 195 ? -13.359 8.866 67.301 1.00 80.75 195 ASP A CA 1
ATOM 1568 C C . ASP A 1 195 ? -14.139 8.487 68.571 1.00 80.75 195 ASP A C 1
ATOM 1570 O O . ASP A 1 195 ? -13.804 8.951 69.663 1.00 80.75 195 ASP A O 1
ATOM 1574 N N . GLU A 1 196 ? -15.096 7.558 68.484 1.00 77.75 196 GLU A N 1
ATOM 1575 C CA . GLU A 1 196 ? -15.843 7.043 69.643 1.00 77.75 196 GLU A CA 1
ATOM 1576 C C . GLU A 1 196 ? -14.927 6.363 70.672 1.00 77.75 196 GLU A C 1
ATOM 1578 O O . GLU A 1 196 ? -15.053 6.607 71.873 1.00 77.75 196 GLU A O 1
ATOM 1583 N N . ARG A 1 197 ? -13.942 5.569 70.227 1.00 73.75 197 ARG A N 1
ATOM 1584 C CA . ARG A 1 197 ? -12.941 4.963 71.125 1.00 73.75 197 ARG A CA 1
ATOM 1585 C C . ARG A 1 197 ? -12.041 5.990 71.807 1.00 73.75 197 ARG A C 1
ATOM 1587 O O . ARG A 1 197 ? -11.550 5.705 72.902 1.00 73.75 197 ARG A O 1
ATOM 1594 N N . SER A 1 198 ? -11.803 7.140 71.182 1.00 66.88 198 SER A N 1
ATOM 1595 C CA . SER A 1 198 ? -10.980 8.214 71.745 1.00 66.88 198 SER A CA 1
ATOM 1596 C C . SER A 1 198 ? -11.698 9.014 72.842 1.00 66.88 198 SER A C 1
ATOM 1598 O O . SER A 1 198 ? -11.035 9.509 73.747 1.00 66.88 198 SER A O 1
ATOM 1600 N N . LEU A 1 199 ? -13.037 9.066 72.814 1.00 60.53 199 LEU A N 1
ATOM 1601 C CA . LEU A 1 199 ? -13.893 9.752 73.797 1.00 60.53 199 LEU A CA 1
ATOM 1602 C C . LEU A 1 199 ? -14.172 8.940 75.076 1.00 60.53 199 LEU A C 1
ATOM 1604 O O . LEU A 1 199 ? -14.598 9.502 76.081 1.00 60.53 199 LEU A O 1
ATOM 1608 N N . THR A 1 200 ? -13.947 7.624 75.053 1.00 54.72 200 THR A N 1
ATOM 1609 C CA . THR A 1 200 ? -14.143 6.711 76.202 1.00 54.72 200 THR A CA 1
ATOM 1610 C C . THR A 1 200 ? -12.881 6.435 77.039 1.00 54.72 200 THR A C 1
ATOM 1612 O O . THR A 1 200 ? -12.900 5.539 77.884 1.00 54.72 200 THR A O 1
ATOM 1615 N N . LYS A 1 201 ? -11.783 7.165 76.816 1.00 46.62 201 LYS A N 1
ATOM 1616 C CA . LYS A 1 201 ? -10.561 7.125 77.640 1.00 46.62 201 LYS A CA 1
ATOM 1617 C C . LYS A 1 201 ? -10.399 8.419 78.421 1.00 46.62 201 LYS A C 1
ATOM 1619 O O . LYS A 1 201 ? -9.908 8.320 79.565 1.00 46.62 201 LYS A O 1
#

Foldseek 3Di:
DLVLVVVCCVQAPPVLSVVQVVLVVVVVPDDQDPVQFWDWDQDPVRDTDIDTDDPVSNVVVQQCDADPVRHRSRVSVNSSVVVVVPDPPDCVVVVVVCVVCVVVCDDPDDPDDPVVVVVVVVVQVQCCVQVVRDPVRRDDDPVNVVCVVCVVVVVVVVVVVVVVVVVVVVVVVVVVVVVVVVVVVVVVVVVVVVVVVVVVD

pLDDT: mean 83.94, std 9.74, range [46.62, 93.88]

Radius of gyration: 32.15 Å; chains: 1; bounding box: 56×49×108 Å